Protein AF-A0A093ZDP0-F1 (afdb_monomer)

Mean predicted aligned error: 11.9 Å

pLDDT: mean 80.67, std 17.94, range [35.12, 98.06]

Radius of gyration: 23.0 Å; Cα contacts (8 Å, |Δi|>4): 246; chains: 1; bounding box: 58×53×57 Å

Foldseek 3Di:
DVCCVVVVDDDDPVVVVVVVVCVVVDPDPPDPDDDDDDDPVNLVVVLCCLPPPDPDDDPDCLVSLVVLLLSLCCNQPVADSQLADWDFDPDPDDPDDPDDPPPDDDPPDDDPDDDQRTNHFAPLQKWKKFFADPVDNPATWIKMKGWRQDHPPPPPDGPIDIDMDTADPDLSNGSVNSLLVLCLVVVFFPDPQSNDPCCSGRDDDDDPDRMDITDTDPVRRSPRSND

Nearest PDB structures (foldseek):
  6hiv-assembly1_CQ  TM=1.664E-01  e=1.071E+00  Trypanosoma brucei brucei
  7pua-assembly1_CQ  TM=2.211E-01  e=4.141E+00  Trypanosoma brucei brucei

Structure (mmCIF, N/CA/C/O backbone):
data_AF-A0A093ZDP0-F1
#
_entry.id   AF-A0A093ZDP0-F1
#
loop_
_atom_site.group_PDB
_atom_site.id
_atom_site.type_symbol
_atom_site.label_atom_id
_atom_site.label_alt_id
_atom_site.label_comp_id
_atom_site.label_asym_id
_atom_site.label_entity_id
_atom_site.label_seq_id
_atom_site.pdbx_PDB_ins_code
_atom_site.Cartn_x
_atom_site.Cartn_y
_atom_site.Cartn_z
_atom_site.occupancy
_atom_site.B_iso_or_equiv
_atom_site.auth_seq_id
_atom_site.auth_comp_id
_atom_site.auth_asym_id
_atom_site.auth_atom_id
_atom_site.pdbx_PDB_model_num
ATOM 1 N N . MET A 1 1 ? 18.728 17.689 -23.686 1.00 55.53 1 MET A N 1
ATOM 2 C CA . MET A 1 1 ? 19.976 17.023 -24.135 1.00 55.53 1 MET A CA 1
ATOM 3 C C . MET A 1 1 ? 21.053 17.295 -23.095 1.00 55.53 1 MET A C 1
ATOM 5 O O . MET A 1 1 ? 21.041 18.396 -22.561 1.00 55.53 1 MET A O 1
ATOM 9 N N . LEU A 1 2 ? 21.941 16.335 -22.800 1.00 59.59 2 LEU A N 1
ATOM 10 C CA . LEU A 1 2 ? 23.014 16.490 -21.799 1.00 59.59 2 LEU A CA 1
ATOM 11 C C . LEU A 1 2 ? 23.879 17.736 -22.070 1.00 59.59 2 LEU A C 1
ATOM 13 O O . LEU A 1 2 ? 24.160 18.488 -21.150 1.00 59.59 2 LEU A O 1
ATOM 17 N N . TYR A 1 3 ? 24.162 18.023 -23.344 1.00 69.38 3 TYR A N 1
ATOM 18 C CA . TYR A 1 3 ? 24.894 19.217 -23.778 1.00 69.38 3 TYR A CA 1
ATOM 19 C C . TYR A 1 3 ? 24.325 20.532 -23.223 1.00 69.38 3 TYR A C 1
ATOM 21 O O . TYR A 1 3 ? 25.065 21.324 -22.655 1.00 69.38 3 TYR A O 1
ATOM 29 N N . ASN A 1 4 ? 23.010 20.760 -23.338 1.00 71.44 4 ASN A N 1
ATOM 30 C CA . ASN A 1 4 ? 22.397 22.014 -22.876 1.00 71.44 4 ASN A CA 1
ATOM 31 C C . ASN A 1 4 ? 22.504 22.172 -21.353 1.00 71.44 4 ASN A C 1
ATOM 33 O O . ASN A 1 4 ? 22.535 23.289 -20.855 1.00 71.44 4 ASN A O 1
ATOM 37 N N . LYS A 1 5 ? 22.546 21.047 -20.627 1.00 63.69 5 LYS A N 1
ATOM 38 C CA . LYS A 1 5 ? 22.654 21.022 -19.169 1.00 63.69 5 LYS A CA 1
ATOM 39 C C . LYS A 1 5 ? 24.072 21.352 -18.695 1.00 63.69 5 LYS A C 1
ATOM 41 O O . LYS A 1 5 ? 24.212 22.034 -17.692 1.00 63.69 5 LYS A O 1
ATOM 46 N N . GLU A 1 6 ? 25.091 20.886 -19.412 1.00 74.19 6 GLU A N 1
ATOM 47 C CA . GLU A 1 6 ? 26.497 21.133 -19.062 1.00 74.19 6 GLU A CA 1
ATOM 48 C C . GLU A 1 6 ? 26.994 22.499 -19.563 1.00 74.19 6 GLU A C 1
ATOM 50 O O . GLU A 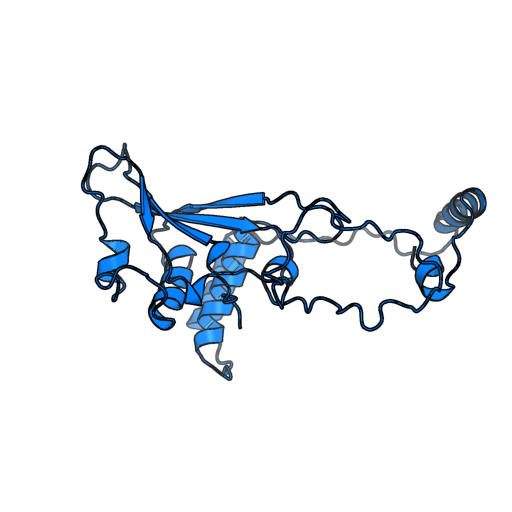1 6 ? 27.784 23.153 -18.893 1.00 74.19 6 GLU A O 1
ATOM 55 N N . ASN A 1 7 ? 26.503 22.963 -20.717 1.00 78.69 7 ASN A N 1
ATOM 56 C CA . ASN A 1 7 ? 27.020 24.171 -21.370 1.00 78.69 7 ASN A CA 1
ATOM 57 C C . ASN A 1 7 ? 26.169 25.431 -21.149 1.00 78.69 7 ASN A C 1
ATOM 59 O O . ASN A 1 7 ? 26.531 26.495 -21.651 1.00 78.69 7 ASN A O 1
ATOM 63 N N . GLY A 1 8 ? 25.024 25.325 -20.464 1.00 76.88 8 GLY A N 1
ATOM 64 C CA . GLY A 1 8 ? 24.148 26.463 -20.143 1.00 76.88 8 GLY A CA 1
ATOM 65 C C . GLY A 1 8 ? 23.580 27.208 -21.359 1.00 76.88 8 GLY A C 1
ATOM 66 O O . GLY A 1 8 ? 23.059 28.309 -21.226 1.00 76.88 8 GLY A O 1
ATOM 67 N N . ARG A 1 9 ? 23.700 26.639 -22.565 1.00 78.06 9 ARG A N 1
ATOM 68 C CA . ARG A 1 9 ? 23.212 27.216 -23.822 1.00 78.06 9 ARG A CA 1
ATOM 69 C C . ARG A 1 9 ? 22.409 26.183 -24.593 1.00 78.06 9 ARG A C 1
ATOM 71 O O . ARG A 1 9 ? 22.779 25.009 -24.668 1.00 78.06 9 ARG A O 1
ATOM 78 N N . LEU A 1 10 ? 21.311 26.632 -25.188 1.00 76.62 10 LEU A N 1
ATOM 79 C CA . LEU A 1 10 ? 20.500 25.815 -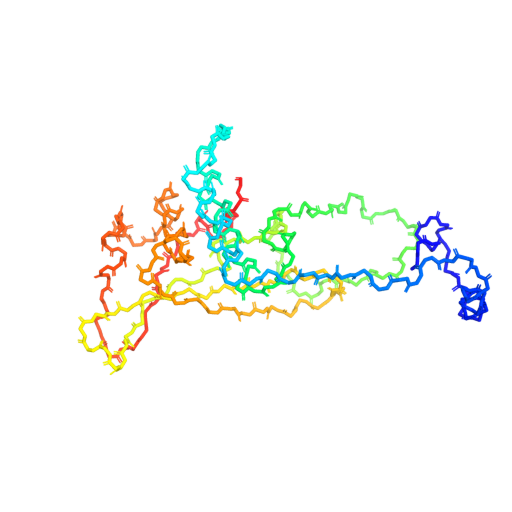26.081 1.00 76.62 10 LEU A CA 1
ATOM 80 C C . LEU A 1 10 ? 21.254 25.572 -27.392 1.00 76.62 10 LEU A C 1
ATOM 82 O O . LEU A 1 10 ? 21.627 26.517 -28.078 1.00 76.62 10 LEU A O 1
ATOM 86 N N . ILE A 1 11 ? 21.444 24.299 -27.750 1.00 80.31 11 ILE A N 1
ATOM 87 C CA . ILE A 1 11 ? 21.818 23.922 -29.118 1.00 80.31 11 ILE A CA 1
ATOM 88 C C . ILE A 1 11 ? 20.727 24.375 -30.088 1.00 80.31 11 ILE A C 1
ATOM 90 O O . ILE A 1 11 ? 19.541 24.057 -29.883 1.00 80.31 11 ILE A O 1
ATOM 94 N N . ASP A 1 12 ? 21.163 25.035 -31.162 1.00 85.88 12 ASP A N 1
ATOM 95 C CA . ASP A 1 12 ? 20.320 25.390 -32.293 1.00 85.88 12 ASP A CA 1
ATOM 96 C C . ASP A 1 12 ? 19.620 24.151 -32.877 1.00 85.88 12 ASP A C 1
ATOM 98 O O . ASP A 1 12 ? 20.116 23.021 -32.846 1.00 85.88 12 ASP A O 1
ATOM 102 N N . THR A 1 13 ? 18.404 24.340 -33.380 1.00 81.38 13 THR A N 1
ATOM 103 C CA . THR A 1 13 ? 17.579 23.215 -33.831 1.00 81.38 13 THR A CA 1
ATOM 104 C C . THR A 1 13 ? 18.129 22.564 -35.104 1.00 81.38 13 THR A C 1
ATOM 106 O O . THR A 1 13 ? 17.965 21.350 -35.269 1.00 81.38 13 THR A O 1
ATOM 109 N N . ASN A 1 14 ? 18.798 23.321 -35.980 1.00 86.06 14 ASN A N 1
ATOM 110 C CA . ASN A 1 14 ? 19.455 22.773 -37.164 1.00 86.06 14 ASN A CA 1
ATOM 111 C C . ASN A 1 14 ? 20.723 22.017 -36.779 1.00 86.06 14 ASN A C 1
ATOM 113 O O . ASN A 1 14 ? 20.853 20.859 -37.177 1.00 86.06 14 ASN A O 1
ATOM 117 N N . ASP A 1 15 ? 21.558 22.593 -35.913 1.00 82.81 15 ASP A N 1
ATOM 118 C CA . ASP A 1 15 ? 22.763 21.928 -35.399 1.00 82.81 15 ASP A CA 1
ATOM 119 C C . ASP A 1 15 ? 22.410 20.602 -34.717 1.00 82.81 15 ASP A C 1
ATOM 121 O O . ASP A 1 15 ? 23.055 19.578 -34.926 1.00 82.81 15 ASP A O 1
ATOM 125 N N . ARG A 1 16 ? 21.309 20.566 -33.956 1.00 78.88 16 ARG A N 1
ATOM 126 C CA . ARG A 1 16 ? 20.804 19.327 -33.344 1.00 78.88 16 ARG A CA 1
ATOM 127 C C . ARG A 1 16 ? 20.487 18.261 -34.379 1.00 78.88 16 ARG A C 1
ATOM 129 O O . ARG A 1 16 ? 20.857 17.105 -34.199 1.00 78.88 16 ARG A O 1
ATOM 136 N N . LYS A 1 17 ? 19.745 18.631 -35.426 1.00 82.00 17 LYS A N 1
ATOM 137 C CA . LYS A 1 17 ? 19.370 17.705 -36.500 1.00 82.00 17 LYS A CA 1
ATOM 138 C C . LYS A 1 17 ? 20.608 17.226 -37.244 1.00 82.00 17 LYS A C 1
ATOM 140 O O . LYS A 1 17 ? 20.656 16.062 -37.620 1.00 82.00 17 LYS A O 1
ATOM 145 N N . GLU A 1 18 ? 21.594 18.094 -37.432 1.00 83.25 18 GLU A N 1
ATOM 146 C CA . GLU A 1 18 ? 22.860 17.754 -38.067 1.00 83.25 18 GLU A CA 1
ATOM 147 C C . GLU A 1 18 ? 23.684 16.785 -37.213 1.00 83.25 18 GLU A C 1
ATOM 149 O O . GLU A 1 18 ? 24.058 15.725 -37.703 1.00 83.25 18 GLU A O 1
ATOM 154 N N . VAL A 1 19 ? 23.848 17.050 -35.915 1.00 81.00 19 VAL A N 1
ATOM 155 C CA . VAL A 1 19 ? 24.516 16.140 -34.968 1.00 81.00 19 VAL A CA 1
ATOM 156 C C . VAL A 1 19 ? 23.826 14.773 -34.914 1.00 81.00 19 VAL A C 1
ATOM 158 O O . VAL A 1 19 ? 24.502 13.745 -34.906 1.00 81.00 19 VAL A O 1
ATOM 161 N N . LEU A 1 20 ? 22.487 14.732 -34.926 1.00 80.12 20 LEU A N 1
ATOM 162 C CA . LEU A 1 20 ? 21.736 13.471 -34.953 1.00 80.12 20 LEU A CA 1
ATOM 163 C C . LEU A 1 20 ? 22.028 12.639 -36.215 1.00 80.12 20 LEU A C 1
ATOM 165 O O . LEU A 1 20 ? 22.047 11.416 -36.111 1.00 80.12 20 LEU A O 1
ATOM 169 N N . LYS A 1 21 ? 22.320 13.257 -37.374 1.00 83.25 21 LYS A N 1
ATOM 170 C CA . LYS A 1 21 ? 22.720 12.518 -38.592 1.00 83.25 21 LYS A CA 1
ATOM 171 C C . LYS A 1 21 ? 24.031 11.756 -38.397 1.00 83.25 21 LYS A C 1
ATOM 173 O O . LYS A 1 21 ? 24.200 10.678 -38.957 1.00 83.25 21 LYS A O 1
ATOM 178 N N . TYR A 1 22 ? 24.945 12.283 -37.582 1.00 81.06 22 TYR A N 1
ATOM 179 C CA . TYR A 1 22 ? 26.233 11.641 -37.317 1.00 81.06 22 TYR A CA 1
ATOM 180 C C . TYR A 1 22 ? 26.150 10.507 -36.287 1.00 81.06 22 TYR A C 1
ATOM 182 O O . TYR A 1 22 ? 27.066 9.690 -36.226 1.00 81.06 22 TYR A O 1
ATOM 190 N N . ILE A 1 23 ? 25.055 10.370 -35.529 1.00 81.38 23 ILE A N 1
ATOM 191 C CA . ILE A 1 23 ? 24.870 9.250 -34.583 1.00 81.38 23 ILE A CA 1
ATOM 192 C C . ILE A 1 23 ? 24.914 7.893 -35.304 1.00 81.38 23 ILE A C 1
ATOM 194 O O . ILE A 1 23 ? 25.404 6.913 -34.741 1.00 81.38 23 ILE A O 1
ATOM 198 N N . ASP A 1 24 ? 24.461 7.843 -36.560 1.00 75.25 24 ASP A N 1
ATOM 199 C CA . ASP A 1 24 ? 24.542 6.661 -37.429 1.00 75.25 24 ASP A CA 1
ATOM 200 C C . ASP A 1 24 ? 25.952 6.341 -37.926 1.00 75.25 24 ASP A C 1
ATOM 202 O O . ASP A 1 24 ? 26.224 5.202 -38.293 1.00 75.25 24 ASP A O 1
ATOM 206 N N . THR A 1 25 ? 26.866 7.308 -37.859 1.00 84.50 25 THR A N 1
ATOM 207 C CA . THR A 1 25 ? 28.271 7.135 -38.258 1.00 84.50 25 THR A CA 1
ATOM 208 C C . THR A 1 25 ? 29.181 6.712 -37.104 1.00 84.50 25 THR A C 1
ATOM 210 O O . THR A 1 25 ? 30.302 6.262 -37.333 1.00 84.50 25 THR A O 1
ATOM 213 N N . LEU A 1 26 ? 28.714 6.844 -35.859 1.00 84.62 26 LEU A N 1
ATOM 214 C CA . LEU A 1 26 ? 29.469 6.450 -34.674 1.00 84.62 26 LEU A CA 1
ATOM 215 C C . LEU A 1 26 ? 29.344 4.934 -34.432 1.00 84.62 26 LEU A C 1
ATOM 217 O O . LEU A 1 26 ? 28.257 4.380 -34.613 1.00 84.62 26 LEU A O 1
ATOM 221 N N . PRO A 1 27 ? 30.404 4.256 -33.947 1.00 85.62 27 PRO A N 1
ATOM 222 C CA . PRO A 1 27 ? 30.378 2.832 -33.608 1.00 85.62 27 PRO A CA 1
ATOM 223 C C . PRO A 1 27 ? 29.650 2.592 -32.272 1.00 85.62 27 PRO A C 1
ATOM 225 O O . PRO A 1 27 ? 30.215 2.076 -31.310 1.00 85.62 27 PRO A O 1
ATOM 228 N N . LEU A 1 28 ? 28.395 3.034 -32.184 1.00 83.94 28 LEU A N 1
ATOM 229 C CA . LEU A 1 28 ? 27.549 2.861 -31.010 1.00 83.94 28 LEU A CA 1
ATOM 230 C C . LEU A 1 28 ? 26.959 1.453 -30.994 1.00 83.94 28 LEU A C 1
ATOM 232 O O . LEU A 1 28 ? 26.481 0.954 -32.013 1.00 83.94 28 LEU A O 1
ATOM 236 N N . ASP A 1 29 ? 26.933 0.842 -29.813 1.00 81.75 29 ASP A N 1
ATOM 237 C CA . ASP A 1 29 ? 26.221 -0.411 -29.591 1.00 81.75 29 ASP A CA 1
ATOM 238 C C . ASP A 1 29 ? 24.707 -0.178 -29.730 1.00 81.75 29 ASP A C 1
ATOM 240 O O . ASP A 1 29 ? 24.070 0.462 -28.890 1.00 81.75 29 ASP A O 1
ATOM 244 N N . ARG A 1 30 ? 24.142 -0.681 -30.830 1.00 78.31 30 ARG A N 1
ATOM 245 C CA . ARG A 1 30 ? 22.702 -0.645 -31.139 1.00 78.31 30 ARG A CA 1
ATOM 246 C C . ARG A 1 30 ? 22.001 -1.944 -30.775 1.00 78.31 30 ARG A C 1
ATOM 248 O O . ARG A 1 30 ? 20.832 -2.114 -31.121 1.00 78.31 30 ARG A O 1
ATOM 255 N N . THR A 1 31 ? 22.702 -2.879 -30.133 1.00 85.75 31 THR A N 1
ATOM 256 C CA . THR A 1 31 ? 22.086 -4.140 -29.741 1.00 85.75 31 THR A CA 1
ATOM 257 C C . THR A 1 31 ? 20.932 -3.848 -28.791 1.00 85.75 31 THR A C 1
ATOM 259 O O . THR A 1 31 ? 21.061 -3.168 -27.768 1.00 85.75 31 THR A O 1
ATOM 262 N N . VAL A 1 32 ? 19.749 -4.335 -29.160 1.00 81.50 32 VAL A N 1
ATOM 263 C CA . VAL A 1 32 ? 18.586 -4.253 -28.285 1.00 81.50 32 VAL A CA 1
ATOM 264 C C . VAL A 1 32 ? 18.824 -5.250 -27.163 1.00 81.50 32 VAL A C 1
ATOM 266 O O . VAL A 1 32 ? 18.638 -6.454 -27.328 1.00 81.50 32 VAL A O 1
ATOM 269 N N . LYS A 1 33 ? 19.281 -4.750 -26.014 1.00 83.94 33 LYS A N 1
ATOM 270 C CA . LYS A 1 33 ? 19.388 -5.570 -24.809 1.00 83.94 33 LYS A CA 1
ATOM 271 C C . LYS A 1 33 ? 17.987 -5.994 -24.386 1.00 83.94 33 LYS A C 1
ATOM 273 O O . LYS A 1 33 ? 17.100 -5.146 -24.260 1.00 83.94 33 LYS A O 1
ATOM 278 N N . SER A 1 34 ? 17.811 -7.294 -24.154 1.00 83.56 34 SER A N 1
ATOM 279 C CA . SER A 1 34 ? 16.588 -7.816 -23.550 1.00 83.56 34 SER A CA 1
ATOM 280 C C . SER A 1 34 ? 16.334 -7.093 -22.228 1.00 83.56 34 SER A C 1
ATOM 282 O O . SER A 1 34 ? 17.237 -6.951 -21.401 1.00 83.56 34 SER A O 1
ATOM 284 N N . LYS A 1 35 ? 15.108 -6.605 -22.057 1.00 81.62 35 LYS A N 1
ATOM 285 C CA . LYS A 1 35 ? 14.608 -6.044 -20.804 1.00 81.62 35 LYS A CA 1
ATOM 286 C C . LYS A 1 35 ? 13.541 -7.009 -20.301 1.00 81.62 35 LYS A C 1
ATOM 288 O O . LYS A 1 35 ? 12.373 -6.799 -20.629 1.00 81.62 35 LYS A O 1
ATOM 293 N N . PRO A 1 36 ? 13.929 -8.101 -19.618 1.00 83.69 36 PRO A N 1
ATOM 294 C CA . PRO A 1 36 ? 12.948 -9.027 -19.075 1.00 83.69 36 PRO A CA 1
ATOM 295 C C . PRO A 1 36 ? 12.015 -8.259 -18.137 1.00 83.69 36 PRO A C 1
ATOM 297 O O . PRO A 1 36 ? 12.460 -7.415 -17.354 1.00 83.69 36 PRO A O 1
ATOM 300 N N . VAL A 1 37 ? 10.719 -8.507 -18.281 1.00 83.88 37 VAL A N 1
ATOM 301 C CA . VAL A 1 37 ? 9.680 -7.922 -17.433 1.00 83.88 37 VAL A CA 1
ATOM 302 C C . VAL A 1 37 ? 9.415 -8.916 -16.312 1.00 83.88 37 VAL A C 1
ATOM 304 O O . VAL A 1 37 ? 9.252 -10.098 -16.598 1.00 83.88 37 VAL A O 1
ATOM 307 N N . LEU A 1 38 ? 9.392 -8.441 -15.065 1.00 86.19 38 LEU A N 1
ATOM 308 C CA . LEU A 1 38 ? 9.024 -9.276 -13.922 1.00 86.19 38 LEU A CA 1
ATOM 309 C C . LEU A 1 38 ? 7.584 -9.772 -14.088 1.00 86.19 38 LEU A C 1
ATOM 311 O O . LEU A 1 38 ? 6.663 -8.963 -14.220 1.00 86.19 38 LEU A O 1
ATOM 315 N N . GLY A 1 39 ? 7.406 -11.089 -14.067 1.00 90.44 39 GLY A N 1
ATOM 316 C CA . GLY A 1 39 ? 6.102 -11.733 -13.989 1.00 90.44 39 GLY A CA 1
ATOM 317 C C . GLY A 1 39 ? 5.615 -11.909 -12.549 1.00 90.44 39 GLY A C 1
ATOM 318 O O . GLY A 1 39 ? 6.263 -11.496 -11.586 1.00 90.44 39 GLY A O 1
ATOM 319 N N . VAL A 1 40 ? 4.464 -12.567 -12.404 1.00 90.38 40 VAL A N 1
ATOM 320 C CA . VAL A 1 40 ? 3.889 -12.909 -11.090 1.00 90.38 40 VAL A CA 1
ATOM 321 C C . VAL A 1 40 ? 4.767 -13.921 -10.346 1.00 90.38 40 VAL A C 1
ATOM 323 O O . VAL A 1 40 ? 4.963 -13.777 -9.144 1.00 90.38 40 VAL A O 1
ATOM 326 N N . ASP A 1 41 ? 5.361 -14.887 -11.052 1.00 93.12 41 ASP A N 1
ATOM 327 C CA . ASP A 1 41 ? 6.274 -15.871 -10.450 1.00 93.12 41 ASP A CA 1
ATOM 328 C C . ASP A 1 41 ? 7.554 -15.212 -9.917 1.00 93.12 41 ASP A C 1
ATOM 330 O O . ASP A 1 41 ? 8.026 -15.540 -8.827 1.00 93.12 41 ASP A O 1
ATOM 334 N N . ASP A 1 42 ? 8.087 -14.232 -10.653 1.00 93.38 42 ASP A N 1
ATOM 335 C CA . ASP A 1 42 ? 9.246 -13.452 -10.214 1.00 93.38 42 ASP A CA 1
ATOM 336 C C . ASP A 1 42 ? 8.904 -12.610 -8.981 1.00 93.38 42 ASP A C 1
ATOM 338 O O . ASP A 1 42 ? 9.718 -12.498 -8.061 1.00 93.38 42 ASP A O 1
ATOM 342 N N . LEU A 1 43 ? 7.692 -12.039 -8.940 1.00 93.50 43 LEU A N 1
ATOM 343 C CA . LEU A 1 43 ? 7.192 -11.345 -7.759 1.00 93.50 43 LEU A CA 1
ATOM 344 C C . LEU A 1 43 ? 7.099 -12.320 -6.584 1.00 93.50 43 LEU A C 1
ATOM 346 O O . LEU A 1 43 ? 7.696 -12.047 -5.551 1.00 93.50 43 LEU A O 1
ATOM 350 N N . LEU A 1 44 ? 6.434 -13.469 -6.734 1.00 94.19 44 LEU A N 1
ATOM 351 C CA . LEU A 1 44 ? 6.331 -14.478 -5.676 1.00 94.19 44 LEU A CA 1
ATOM 352 C C . LEU A 1 44 ? 7.709 -14.856 -5.125 1.00 94.19 44 LEU A C 1
ATOM 354 O O . LEU A 1 44 ? 7.905 -14.877 -3.911 1.00 94.19 44 LEU A O 1
ATOM 358 N N . LEU A 1 45 ? 8.673 -15.117 -6.011 1.00 94.31 45 LEU A N 1
ATOM 359 C CA . LEU A 1 45 ? 10.040 -15.438 -5.624 1.00 94.31 45 LEU A CA 1
ATOM 360 C C . LEU A 1 45 ? 10.689 -14.291 -4.841 1.00 94.31 45 LEU A C 1
ATOM 362 O O . LEU A 1 45 ? 11.311 -14.536 -3.808 1.00 94.31 45 LEU A O 1
ATOM 366 N N . LEU A 1 46 ? 10.536 -13.048 -5.305 1.00 94.06 46 LEU A N 1
ATOM 367 C CA . LEU A 1 46 ? 11.072 -11.863 -4.636 1.00 94.06 46 LEU A CA 1
ATOM 368 C C . LEU A 1 46 ? 10.470 -11.689 -3.236 1.00 94.06 46 LEU A C 1
ATOM 370 O O . LEU A 1 46 ? 11.205 -11.480 -2.271 1.00 94.06 46 LEU A O 1
ATOM 374 N N . LEU A 1 47 ? 9.149 -11.816 -3.120 1.00 94.38 47 LEU A N 1
ATOM 375 C CA . LEU A 1 47 ? 8.423 -11.672 -1.862 1.00 94.38 47 LEU A CA 1
ATOM 376 C C . LEU A 1 47 ? 8.752 -12.808 -0.884 1.00 94.38 47 LEU A C 1
ATOM 378 O O . LEU A 1 47 ? 8.982 -12.558 0.299 1.00 94.38 47 LEU A O 1
ATOM 382 N N . ASN A 1 48 ? 8.830 -14.048 -1.369 1.00 94.62 48 ASN A N 1
ATOM 383 C CA . ASN A 1 48 ? 9.215 -15.197 -0.555 1.00 94.62 48 ASN A CA 1
ATOM 384 C C . ASN A 1 48 ? 10.658 -15.061 -0.058 1.00 94.62 48 ASN A C 1
ATOM 386 O O . ASN A 1 48 ? 10.926 -15.258 1.124 1.00 94.62 48 ASN A O 1
ATOM 390 N N . CYS A 1 49 ? 11.587 -14.649 -0.924 1.00 93.62 49 CYS A N 1
ATOM 391 C CA . CYS A 1 49 ? 12.955 -14.356 -0.509 1.00 93.62 49 CYS A CA 1
ATOM 392 C C . CYS A 1 49 ? 12.997 -13.247 0.553 1.00 93.62 49 CYS A C 1
ATOM 394 O O . CYS A 1 49 ? 13.697 -13.404 1.550 1.00 93.62 49 CYS A O 1
ATOM 396 N N . HIS A 1 50 ? 12.228 -12.166 0.379 1.00 93.88 50 HIS A N 1
ATOM 397 C CA . HIS A 1 50 ? 12.159 -11.042 1.322 1.00 93.88 50 HIS A CA 1
ATOM 398 C C . HIS A 1 50 ? 11.667 -11.446 2.721 1.00 93.88 50 HIS A C 1
ATOM 400 O O . HIS A 1 50 ? 12.192 -10.965 3.725 1.00 93.88 50 HIS A O 1
ATOM 406 N N . TRP A 1 51 ? 10.679 -12.340 2.804 1.00 92.31 51 TRP A N 1
ATOM 407 C CA . TRP A 1 51 ? 10.101 -12.758 4.086 1.00 92.31 51 TRP A CA 1
ATOM 408 C C . TRP A 1 51 ? 10.774 -13.976 4.717 1.00 92.31 51 TRP A C 1
ATOM 410 O O . TRP A 1 51 ? 10.959 -14.005 5.932 1.00 92.31 51 TRP A O 1
ATOM 420 N N . ALA A 1 52 ? 11.119 -14.987 3.921 1.00 92.50 52 ALA A N 1
ATOM 421 C CA . ALA A 1 52 ? 11.589 -16.276 4.423 1.00 92.50 52 ALA A CA 1
ATOM 422 C C . ALA A 1 52 ? 13.115 -16.436 4.373 1.00 92.50 52 ALA A C 1
ATOM 424 O O . ALA A 1 52 ? 13.677 -17.201 5.159 1.00 92.50 52 ALA A O 1
ATOM 425 N N . CYS A 1 53 ? 13.801 -15.760 3.444 1.00 91.00 53 CYS A N 1
ATOM 426 C CA . CYS A 1 53 ? 15.233 -15.973 3.205 1.00 91.00 53 CYS A CA 1
ATOM 427 C C . CYS A 1 53 ? 16.117 -14.794 3.616 1.00 91.00 53 CYS A C 1
ATOM 429 O O . CYS A 1 53 ? 17.293 -15.010 3.920 1.00 91.00 53 CYS A O 1
ATOM 431 N N . ASP A 1 54 ? 15.590 -13.571 3.616 1.00 90.56 54 ASP A N 1
ATOM 432 C CA . ASP A 1 54 ? 16.363 -12.386 3.949 1.00 90.56 54 ASP A CA 1
ATOM 433 C C . ASP A 1 54 ? 16.746 -12.367 5.436 1.00 90.56 54 ASP A C 1
ATOM 435 O O . ASP A 1 54 ? 15.903 -12.359 6.331 1.00 90.56 54 ASP A O 1
ATOM 439 N N . LYS A 1 55 ? 18.057 -12.340 5.687 1.00 89.81 55 LYS A N 1
ATOM 440 C CA . LYS A 1 55 ? 18.662 -12.256 7.026 1.00 89.81 55 LYS A CA 1
ATOM 441 C C . LYS A 1 55 ? 19.280 -10.887 7.294 1.00 89.81 55 LYS A C 1
ATOM 443 O O . LYS A 1 55 ? 19.989 -10.719 8.287 1.00 89.81 55 LYS A O 1
ATOM 448 N N . SER A 1 56 ? 19.060 -9.928 6.396 1.00 88.44 56 SER A N 1
ATOM 449 C CA . SER A 1 56 ? 19.503 -8.551 6.567 1.00 88.44 56 SER A CA 1
ATOM 450 C C . SER A 1 56 ? 18.890 -7.972 7.837 1.00 88.44 56 SER A C 1
ATOM 452 O O . SER A 1 56 ? 17.690 -8.111 8.089 1.00 88.44 56 SER A O 1
ATOM 454 N N . VAL A 1 57 ? 19.729 -7.321 8.640 1.00 86.94 57 VAL A N 1
ATOM 455 C CA . VAL A 1 57 ? 19.292 -6.595 9.832 1.00 86.94 57 VAL A CA 1
ATOM 456 C C . VAL A 1 57 ? 18.934 -5.183 9.396 1.00 86.94 57 VAL A C 1
ATOM 458 O O . VAL A 1 57 ? 19.807 -4.429 8.959 1.00 86.94 57 VAL A O 1
ATOM 461 N N . TYR A 1 58 ? 17.659 -4.820 9.500 1.00 85.94 58 TYR A N 1
ATOM 462 C CA . TYR A 1 58 ? 17.234 -3.447 9.252 1.00 85.94 58 TYR A CA 1
ATOM 463 C C . TYR A 1 58 ? 17.524 -2.595 10.487 1.00 85.94 58 TYR A C 1
ATOM 465 O O . TYR A 1 58 ? 17.420 -3.062 11.620 1.00 85.94 58 TYR A O 1
ATOM 473 N N . HIS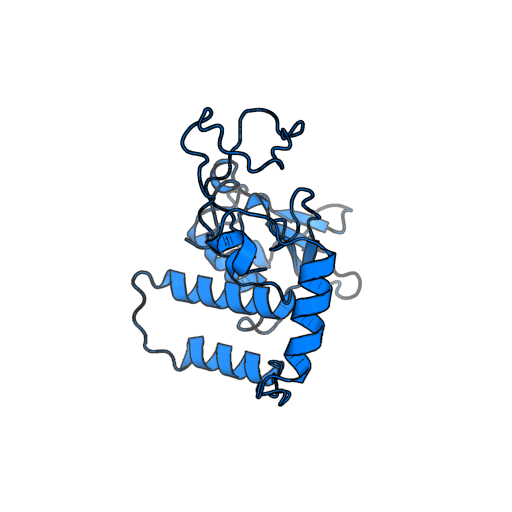 A 1 59 ? 17.837 -1.313 10.288 1.00 85.38 59 HIS A N 1
ATOM 474 C CA . HIS A 1 59 ? 17.965 -0.383 11.416 1.00 85.38 59 HIS A CA 1
ATOM 475 C C . HIS A 1 59 ? 16.664 -0.291 12.221 1.00 85.38 59 HIS A C 1
ATOM 477 O O . HIS A 1 59 ? 16.692 -0.095 13.433 1.00 85.38 59 HIS A O 1
ATOM 483 N N . ILE A 1 60 ? 15.526 -0.437 11.536 1.00 88.81 60 ILE A N 1
ATOM 484 C CA . ILE A 1 60 ? 14.196 -0.536 12.128 1.00 88.81 60 ILE A CA 1
ATOM 485 C C . ILE A 1 60 ? 13.461 -1.643 11.373 1.00 88.81 60 ILE A C 1
ATOM 487 O O . ILE A 1 60 ? 13.235 -1.498 10.174 1.00 88.81 60 ILE A O 1
ATOM 491 N N . GLU A 1 61 ? 13.022 -2.709 12.048 1.00 89.25 61 GLU A N 1
ATOM 492 C CA . GLU A 1 61 ? 12.331 -3.843 11.393 1.00 89.25 61 GLU A CA 1
ATOM 493 C C . GLU A 1 61 ? 11.066 -3.430 10.624 1.00 89.25 61 GLU A C 1
ATOM 495 O O . GLU A 1 61 ? 10.672 -4.065 9.650 1.00 89.25 61 GLU A O 1
ATOM 500 N N . ARG A 1 62 ? 10.475 -2.282 10.965 1.00 91.94 62 ARG A N 1
ATOM 501 C CA . ARG A 1 62 ? 9.400 -1.655 10.187 1.00 91.94 62 ARG A CA 1
ATOM 502 C C . ARG A 1 62 ? 9.753 -1.433 8.709 1.00 91.94 62 ARG A C 1
ATOM 504 O O . ARG A 1 62 ? 8.863 -1.446 7.859 1.00 91.94 62 ARG A O 1
ATOM 511 N N . GLN A 1 63 ? 11.029 -1.230 8.387 1.00 91.62 63 GLN A N 1
ATOM 512 C CA . GLN A 1 63 ? 11.500 -1.077 7.010 1.00 91.62 63 GLN A CA 1
ATOM 513 C C . GLN A 1 63 ? 11.236 -2.330 6.168 1.00 91.62 63 GLN A C 1
ATOM 515 O O . GLN A 1 63 ? 10.959 -2.192 4.979 1.00 91.62 63 GLN A O 1
ATOM 520 N N . ARG A 1 64 ? 11.213 -3.523 6.778 1.00 93.00 64 ARG A N 1
ATOM 521 C CA . ARG A 1 64 ? 10.866 -4.781 6.104 1.00 93.00 64 ARG A CA 1
ATOM 522 C C . ARG A 1 64 ? 9.437 -4.744 5.553 1.00 93.00 64 ARG A C 1
ATOM 524 O O . ARG A 1 64 ? 9.220 -5.063 4.388 1.00 93.00 64 ARG A O 1
ATOM 531 N N . VAL A 1 65 ? 8.479 -4.266 6.351 1.00 94.31 65 VAL A N 1
ATOM 532 C CA . VAL A 1 65 ? 7.069 -4.103 5.938 1.00 94.31 65 VAL A CA 1
ATOM 533 C C . VAL A 1 65 ? 6.921 -2.982 4.903 1.00 94.31 65 VAL A C 1
ATOM 535 O O . VAL A 1 65 ? 6.213 -3.139 3.911 1.00 94.31 65 VAL A O 1
ATOM 538 N N . ARG A 1 66 ? 7.618 -1.853 5.097 1.00 94.50 66 ARG A N 1
ATOM 539 C CA . ARG A 1 66 ? 7.608 -0.725 4.146 1.00 94.50 66 ARG A CA 1
ATOM 540 C C . ARG A 1 66 ? 8.124 -1.138 2.771 1.00 94.50 66 ARG A C 1
ATOM 542 O O . ARG A 1 66 ? 7.489 -0.823 1.771 1.00 94.50 66 ARG A O 1
ATOM 549 N N . TYR A 1 67 ? 9.253 -1.843 2.726 1.00 92.94 67 TYR A N 1
ATOM 550 C CA . TYR A 1 67 ? 9.854 -2.325 1.485 1.00 92.94 67 TYR A CA 1
ATOM 551 C C . TYR A 1 67 ? 8.901 -3.249 0.728 1.00 92.94 67 TYR A C 1
ATOM 553 O O . TYR A 1 67 ? 8.708 -3.095 -0.474 1.00 92.94 67 TYR A O 1
ATOM 561 N N . MET A 1 68 ? 8.236 -4.139 1.460 1.00 94.00 68 MET A N 1
ATOM 562 C CA . MET A 1 68 ? 7.242 -5.044 0.907 1.00 94.00 68 MET A CA 1
ATOM 563 C C . MET A 1 68 ? 6.061 -4.302 0.264 1.00 94.00 68 MET A C 1
ATOM 565 O O . MET A 1 68 ? 5.710 -4.564 -0.885 1.00 94.00 68 MET A O 1
ATOM 569 N N . LEU A 1 69 ? 5.496 -3.314 0.964 1.00 96.00 69 LEU A N 1
ATOM 570 C CA . LEU A 1 69 ? 4.429 -2.479 0.411 1.00 96.00 69 LEU A CA 1
ATOM 571 C C . LEU A 1 69 ? 4.898 -1.706 -0.832 1.00 96.00 69 LEU A C 1
ATOM 573 O O . LEU A 1 69 ? 4.161 -1.622 -1.810 1.00 96.00 69 LEU A O 1
ATOM 577 N N . ILE A 1 70 ? 6.131 -1.185 -0.829 1.00 94.75 70 ILE A N 1
ATOM 578 C CA . ILE A 1 70 ? 6.718 -0.520 -2.002 1.00 94.75 70 ILE A CA 1
ATOM 579 C C . ILE A 1 70 ? 6.763 -1.479 -3.194 1.00 94.75 70 ILE A C 1
ATOM 581 O O . ILE A 1 70 ? 6.346 -1.091 -4.281 1.00 94.75 70 ILE A O 1
ATOM 585 N N . LEU A 1 71 ? 7.229 -2.719 -3.014 1.00 94.44 71 LEU A N 1
ATOM 586 C CA . LEU A 1 71 ? 7.285 -3.703 -4.100 1.00 94.44 71 LEU A CA 1
ATOM 587 C C . LEU A 1 71 ? 5.899 -3.995 -4.687 1.00 94.44 71 LEU A C 1
ATOM 589 O O . LEU A 1 71 ? 5.751 -3.974 -5.907 1.00 94.44 71 LEU A O 1
ATOM 593 N N . LEU A 1 72 ? 4.888 -4.201 -3.838 1.00 95.75 72 LEU A N 1
ATOM 594 C CA . LEU A 1 72 ? 3.515 -4.467 -4.278 1.00 95.75 72 LEU A CA 1
ATOM 595 C C . LEU A 1 72 ? 2.915 -3.276 -5.039 1.00 95.75 72 LEU A C 1
ATOM 597 O O . LEU A 1 72 ? 2.335 -3.455 -6.110 1.00 95.75 72 LEU A O 1
ATOM 601 N N . LEU A 1 73 ? 3.111 -2.049 -4.542 1.00 94.81 73 LEU A N 1
ATOM 602 C CA . LEU A 1 73 ? 2.657 -0.842 -5.236 1.00 94.81 73 LEU A CA 1
ATOM 603 C C . LEU A 1 73 ? 3.392 -0.643 -6.567 1.00 94.81 73 LEU A C 1
ATOM 605 O O . LEU A 1 73 ? 2.765 -0.298 -7.563 1.00 94.81 73 LEU A O 1
ATOM 609 N N . LEU A 1 74 ? 4.706 -0.876 -6.628 1.00 93.00 74 LEU A N 1
ATOM 610 C CA . LEU A 1 74 ? 5.469 -0.758 -7.875 1.00 93.00 74 LEU A CA 1
ATOM 611 C C . LEU A 1 74 ? 5.050 -1.804 -8.904 1.00 93.00 74 LEU A C 1
ATOM 613 O O . LEU A 1 74 ? 4.919 -1.469 -10.080 1.00 93.00 74 LEU A O 1
ATOM 617 N N . PHE A 1 75 ? 4.810 -3.042 -8.470 1.00 92.88 75 PHE A N 1
ATOM 618 C CA . PHE A 1 75 ? 4.342 -4.107 -9.348 1.00 92.88 75 PHE A CA 1
ATOM 619 C C . PHE A 1 75 ? 2.940 -3.806 -9.892 1.00 92.88 75 PHE A C 1
ATOM 621 O O . PHE A 1 75 ? 2.719 -3.906 -11.095 1.00 92.88 75 PHE A O 1
ATOM 628 N N . GLY A 1 76 ? 2.016 -3.361 -9.032 1.00 91.19 76 GLY A N 1
ATOM 629 C CA . GLY A 1 76 ? 0.641 -3.047 -9.433 1.00 91.19 76 GLY A CA 1
ATOM 630 C C . GLY A 1 76 ? 0.499 -1.773 -10.274 1.00 91.19 76 GLY A C 1
ATOM 631 O O . GLY A 1 76 ? -0.374 -1.700 -11.133 1.00 91.19 76 GLY A O 1
ATOM 632 N N . THR A 1 77 ? 1.354 -0.766 -10.061 1.00 89.94 77 THR A N 1
ATOM 633 C CA . THR A 1 77 ? 1.238 0.536 -10.751 1.00 89.94 77 THR A CA 1
ATOM 634 C C . THR A 1 77 ? 2.212 0.722 -11.914 1.00 89.94 77 THR A C 1
ATOM 636 O O . THR A 1 77 ? 2.025 1.628 -12.728 1.00 89.94 77 THR A O 1
ATOM 639 N N . GLY A 1 78 ? 3.299 -0.055 -11.983 1.00 87.25 78 GLY A N 1
ATOM 640 C CA . GLY A 1 78 ? 4.386 0.142 -12.950 1.00 87.25 78 GLY A CA 1
ATOM 641 C C . GLY A 1 78 ? 5.128 1.481 -12.810 1.00 87.25 78 GLY A C 1
ATOM 642 O O . GLY A 1 78 ? 5.852 1.889 -13.723 1.00 87.25 78 GLY A O 1
ATOM 643 N N . HIS A 1 79 ? 4.932 2.202 -11.700 1.00 84.25 79 HIS A N 1
ATOM 644 C CA . HIS A 1 79 ? 5.536 3.513 -11.469 1.00 84.25 79 HIS A CA 1
ATOM 645 C C . HIS A 1 79 ? 7.002 3.407 -11.035 1.00 84.25 79 HIS A C 1
ATOM 647 O O . HIS A 1 79 ? 7.531 2.336 -10.746 1.00 84.25 79 HIS A O 1
ATOM 653 N N . ARG A 1 80 ? 7.708 4.543 -11.021 1.00 82.88 80 ARG A N 1
ATOM 654 C CA . ARG A 1 80 ? 9.102 4.586 -10.559 1.00 82.88 80 ARG A CA 1
ATOM 655 C C . ARG A 1 80 ? 9.141 4.649 -9.029 1.00 82.88 80 ARG A C 1
ATOM 657 O O . ARG A 1 80 ? 8.351 5.392 -8.453 1.00 82.88 80 ARG A O 1
ATOM 664 N N . PRO A 1 81 ? 10.143 4.031 -8.374 1.00 83.94 81 PRO A N 1
ATOM 665 C CA . PRO A 1 81 ? 10.311 4.123 -6.921 1.00 83.94 81 PRO A CA 1
ATOM 666 C C . PRO A 1 81 ? 10.300 5.560 -6.388 1.00 83.94 81 PRO A C 1
ATOM 668 O O . PRO A 1 81 ? 9.663 5.830 -5.381 1.00 83.94 81 PRO A O 1
ATOM 671 N N . ILE A 1 82 ? 10.927 6.494 -7.114 1.00 78.88 82 ILE A N 1
ATOM 672 C CA . ILE A 1 82 ? 11.024 7.920 -6.750 1.00 78.88 82 ILE A CA 1
ATOM 673 C C . ILE A 1 82 ? 9.669 8.643 -6.630 1.00 78.88 82 ILE A C 1
ATOM 675 O O . ILE A 1 82 ? 9.617 9.759 -6.133 1.00 78.88 82 ILE A O 1
ATOM 679 N N . GLU A 1 83 ? 8.587 8.051 -7.137 1.00 78.81 8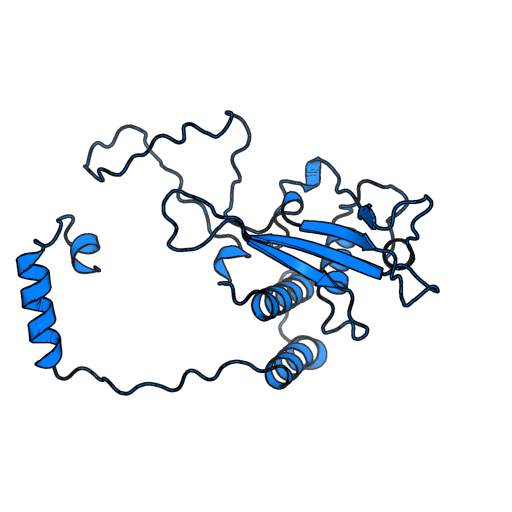3 GLU A N 1
ATOM 680 C CA . GLU A 1 83 ? 7.237 8.623 -7.046 1.00 78.81 83 GLU A CA 1
ATOM 681 C C . GLU A 1 83 ? 6.525 8.177 -5.758 1.00 78.81 83 GLU A C 1
ATOM 683 O O . GLU A 1 83 ? 5.587 8.836 -5.318 1.00 78.81 83 GLU A O 1
ATOM 688 N N . LEU A 1 84 ? 7.000 7.092 -5.132 1.00 85.19 84 LEU A N 1
ATOM 689 C CA . LEU A 1 84 ? 6.507 6.573 -3.855 1.00 85.19 84 LEU A CA 1
ATOM 690 C C . LEU A 1 84 ? 7.385 7.026 -2.685 1.00 85.19 84 LEU A C 1
ATOM 692 O O . LEU A 1 84 ? 6.872 7.462 -1.654 1.00 85.19 84 LEU A O 1
ATOM 696 N N . VAL A 1 85 ? 8.707 6.895 -2.838 1.00 82.75 85 VAL A N 1
ATOM 697 C CA . VAL A 1 85 ? 9.685 7.159 -1.778 1.00 82.75 85 VAL A CA 1
ATOM 698 C C . VAL A 1 85 ? 10.336 8.526 -1.936 1.00 82.75 85 VAL A C 1
ATOM 700 O O . VAL A 1 85 ? 10.580 8.981 -3.051 1.00 82.75 85 VAL A O 1
ATOM 703 N N . ASP A 1 86 ? 10.628 9.139 -0.789 1.00 69.81 86 ASP A N 1
ATOM 704 C CA . ASP A 1 86 ? 11.131 10.501 -0.618 1.00 69.81 86 ASP A CA 1
ATOM 705 C C . ASP A 1 86 ? 12.125 10.962 -1.699 1.00 69.81 86 ASP A C 1
ATOM 707 O O . ASP A 1 86 ? 13.324 10.665 -1.672 1.00 69.81 86 ASP A O 1
ATOM 711 N N . ALA A 1 87 ? 11.618 11.769 -2.631 1.00 62.53 87 ALA A N 1
ATOM 712 C CA . ALA A 1 87 ? 12.444 12.641 -3.439 1.00 62.53 87 ALA A CA 1
ATOM 713 C C . ALA A 1 87 ? 12.443 14.038 -2.815 1.00 62.53 87 ALA A C 1
ATOM 715 O O . ALA A 1 87 ? 11.482 14.803 -2.965 1.00 62.53 87 ALA A O 1
ATOM 716 N N . LYS A 1 88 ? 13.551 14.391 -2.147 1.00 59.69 88 LYS A N 1
ATOM 717 C CA . LYS A 1 88 ? 13.768 15.734 -1.597 1.00 59.69 88 LYS A CA 1
ATOM 718 C C . LYS A 1 88 ? 13.435 16.782 -2.657 1.00 59.69 88 LYS A C 1
ATOM 720 O O . LYS A 1 88 ? 14.095 16.872 -3.698 1.00 59.69 88 LYS A O 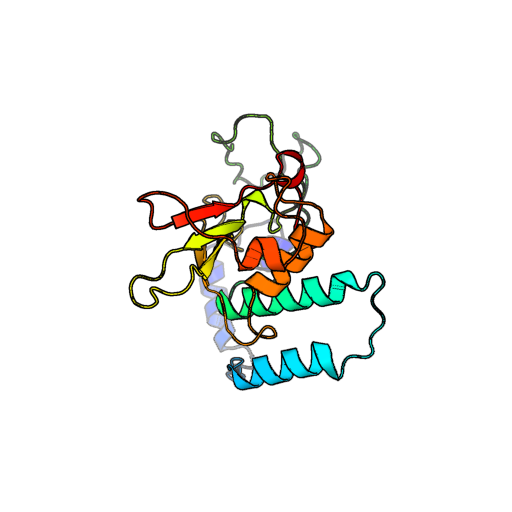1
ATOM 725 N N . ARG A 1 89 ? 12.430 17.614 -2.377 1.00 57.59 89 ARG A N 1
ATOM 726 C CA . ARG A 1 89 ? 12.112 18.758 -3.229 1.00 57.59 89 ARG A CA 1
ATOM 727 C C . ARG A 1 89 ? 13.299 19.722 -3.163 1.00 57.59 89 ARG A C 1
ATOM 729 O O . ARG A 1 89 ? 13.703 20.140 -2.077 1.00 57.59 89 ARG A O 1
ATOM 736 N N . LYS A 1 90 ? 13.898 20.058 -4.311 1.00 51.78 90 LYS A N 1
ATOM 737 C CA . LYS A 1 90 ? 14.950 21.083 -4.370 1.00 51.78 90 LYS A CA 1
ATOM 738 C C . LYS A 1 90 ? 14.310 22.401 -3.921 1.00 51.78 90 LYS A C 1
ATOM 740 O O . LYS A 1 90 ? 13.466 22.937 -4.639 1.00 51.78 90 LYS A O 1
ATOM 745 N N . ARG A 1 91 ? 14.648 22.883 -2.718 1.00 48.53 91 ARG A N 1
ATOM 746 C CA . ARG A 1 91 ? 14.265 24.232 -2.293 1.00 48.53 91 ARG A CA 1
ATOM 747 C C . ARG A 1 91 ? 14.865 25.213 -3.297 1.00 48.53 91 ARG A C 1
ATOM 749 O O . ARG A 1 91 ? 16.022 25.070 -3.693 1.00 48.53 91 ARG A O 1
ATOM 756 N N . ARG A 1 92 ? 14.057 26.169 -3.755 1.00 48.03 92 ARG A N 1
ATOM 757 C CA . ARG A 1 92 ? 14.582 27.361 -4.420 1.00 48.03 92 ARG A CA 1
ATOM 758 C C . ARG A 1 92 ? 15.179 28.223 -3.314 1.00 48.03 92 ARG A C 1
ATOM 760 O O . ARG A 1 92 ? 14.470 29.012 -2.703 1.00 48.03 92 ARG A O 1
ATOM 767 N N . ASP A 1 93 ? 16.443 27.993 -2.997 1.00 40.88 93 ASP A N 1
ATOM 768 C CA . ASP A 1 93 ? 17.185 28.893 -2.127 1.00 40.88 93 ASP A CA 1
ATOM 769 C C . ASP A 1 93 ? 17.588 30.106 -2.989 1.00 40.88 93 ASP A C 1
ATOM 771 O O . ASP A 1 93 ? 18.298 29.945 -3.979 1.00 40.88 93 ASP A O 1
ATOM 775 N N . ASN A 1 94 ? 17.085 31.289 -2.617 1.00 39.34 94 ASN A N 1
ATOM 776 C CA . ASN A 1 94 ? 17.195 32.619 -3.248 1.00 39.34 94 ASN A CA 1
ATOM 777 C C . ASN A 1 94 ? 16.143 32.998 -4.320 1.00 39.34 94 ASN A C 1
ATOM 779 O O . ASN A 1 94 ? 16.190 32.498 -5.442 1.00 39.34 94 ASN A O 1
ATOM 783 N N . PRO A 1 95 ? 15.267 33.988 -4.033 1.00 42.00 95 PRO A N 1
ATOM 784 C CA . PRO A 1 95 ? 14.330 34.570 -5.001 1.00 42.00 95 PRO A CA 1
ATOM 785 C C . PRO A 1 95 ? 14.951 35.544 -6.025 1.00 42.00 95 PRO A C 1
ATOM 787 O O . PRO A 1 95 ? 14.197 36.217 -6.715 1.00 42.00 95 PRO A O 1
ATOM 790 N N . GLY A 1 96 ? 16.281 35.684 -6.102 1.00 39.78 96 GLY A N 1
ATOM 791 C CA . GLY A 1 96 ? 16.908 36.824 -6.797 1.00 39.78 96 GLY A CA 1
ATOM 792 C C . GLY A 1 96 ? 18.229 36.551 -7.518 1.00 39.78 96 GLY A C 1
ATOM 793 O O . GLY A 1 96 ? 19.032 37.465 -7.657 1.00 39.78 96 GLY A O 1
ATOM 794 N N . SER A 1 97 ? 18.501 35.316 -7.944 1.00 36.81 97 SER A N 1
ATOM 795 C CA . SER A 1 97 ? 19.601 35.063 -8.885 1.00 36.81 97 SER A CA 1
ATOM 796 C C . SER A 1 97 ? 19.032 34.994 -10.297 1.00 36.81 97 SER A C 1
ATOM 798 O O . SER A 1 97 ? 18.735 33.903 -10.784 1.00 36.81 97 SER A O 1
ATOM 800 N N . ASP A 1 98 ? 18.906 36.156 -10.933 1.00 42.03 98 ASP A N 1
ATOM 801 C CA . ASP A 1 98 ? 18.616 36.309 -12.360 1.00 42.03 98 ASP A CA 1
ATOM 802 C C . ASP A 1 98 ? 19.790 35.770 -13.191 1.00 42.03 98 ASP A C 1
ATOM 804 O O . ASP A 1 98 ? 20.674 36.500 -13.629 1.00 42.03 98 ASP A O 1
ATOM 808 N N . ASN A 1 99 ? 19.823 34.452 -13.370 1.00 38.41 99 ASN A N 1
ATOM 809 C CA . ASN A 1 99 ? 20.486 33.818 -14.497 1.00 38.41 99 ASN A CA 1
ATOM 810 C C . ASN A 1 99 ? 19.414 32.982 -15.192 1.00 38.41 99 ASN A C 1
ATOM 812 O O . ASN A 1 99 ? 18.896 32.028 -14.613 1.00 38.41 99 ASN A O 1
ATOM 816 N N . ASP A 1 100 ? 19.049 33.423 -16.392 1.00 41.81 100 ASP A N 1
ATOM 817 C CA . ASP A 1 100 ? 17.923 32.964 -17.199 1.00 41.81 100 ASP A CA 1
ATOM 818 C C . ASP A 1 100 ? 17.876 31.439 -17.406 1.00 41.81 100 ASP A C 1
ATOM 820 O O . ASP A 1 100 ? 18.389 30.904 -18.386 1.00 41.81 100 ASP A O 1
ATOM 824 N N . ASP A 1 101 ? 17.140 30.756 -16.530 1.00 38.47 101 ASP A N 1
ATOM 825 C CA . ASP A 1 101 ? 16.264 29.652 -16.914 1.00 38.47 101 ASP A CA 1
ATOM 826 C C . ASP A 1 101 ? 14.849 30.238 -17.051 1.00 38.47 101 ASP A C 1
ATOM 828 O O . ASP A 1 101 ? 14.024 30.169 -16.134 1.00 38.47 101 ASP A O 1
ATOM 832 N N . LEU A 1 102 ? 14.561 30.857 -18.200 1.00 41.12 102 LEU A N 1
ATOM 833 C CA . LEU A 1 102 ? 13.203 31.246 -18.582 1.00 41.12 102 LEU A CA 1
ATOM 834 C C . LEU A 1 102 ? 12.339 29.993 -18.777 1.00 41.12 102 LEU A C 1
ATOM 836 O O . LEU A 1 102 ? 12.143 29.517 -19.887 1.00 41.12 102 LEU A O 1
ATOM 840 N N . GLU A 1 103 ? 11.831 29.462 -17.669 1.00 38.69 103 GLU A N 1
ATOM 841 C CA . GLU A 1 103 ? 10.562 28.738 -17.549 1.00 38.69 103 GLU A CA 1
ATOM 842 C C . GLU A 1 103 ? 10.044 28.858 -16.101 1.00 38.69 103 GLU A C 1
ATOM 844 O O . GLU A 1 103 ? 9.554 27.905 -15.487 1.00 38.69 103 GLU A O 1
ATOM 849 N N . GLY A 1 104 ? 10.145 30.062 -15.536 1.00 36.69 104 GLY A N 1
ATOM 850 C CA . GLY A 1 104 ? 9.434 30.438 -14.324 1.00 36.69 104 GLY A CA 1
ATOM 851 C C . GLY A 1 104 ? 7.952 30.626 -14.623 1.00 36.69 104 GLY A C 1
ATOM 852 O O . GLY A 1 104 ? 7.548 31.718 -14.993 1.00 36.69 104 GLY A O 1
ATOM 853 N N . ASP A 1 105 ? 7.147 29.582 -14.427 1.00 39.78 105 ASP A N 1
ATOM 854 C CA . ASP A 1 105 ? 5.703 29.771 -14.298 1.00 39.78 105 ASP A CA 1
ATOM 855 C C . ASP A 1 105 ? 5.354 29.853 -12.817 1.00 39.78 105 ASP A C 1
ATOM 857 O O . ASP A 1 105 ? 5.655 28.962 -12.017 1.00 39.78 105 ASP A O 1
ATOM 861 N N . ILE A 1 106 ? 4.770 30.996 -12.484 1.00 36.06 106 ILE A N 1
ATOM 862 C CA .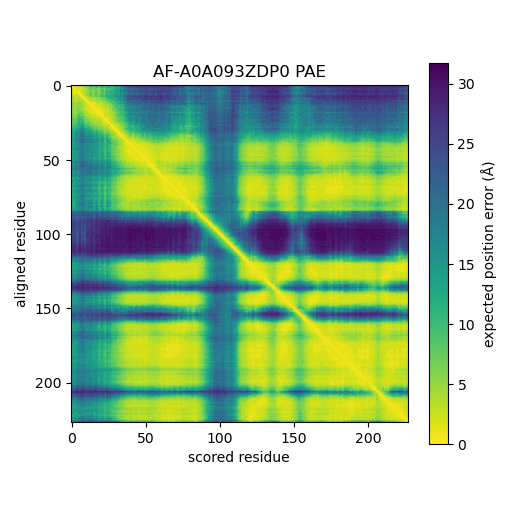 ILE A 1 106 ? 4.120 31.317 -11.225 1.00 36.06 106 ILE A CA 1
ATOM 863 C C . ILE A 1 106 ? 3.014 30.279 -11.015 1.00 36.06 106 ILE A C 1
ATOM 865 O O . ILE A 1 106 ? 2.128 30.129 -11.857 1.00 36.06 106 ILE A O 1
ATOM 869 N N . ASP A 1 107 ? 3.074 29.557 -9.899 1.00 39.25 107 ASP A N 1
ATOM 870 C CA . ASP A 1 107 ? 2.000 28.675 -9.446 1.00 39.25 107 ASP A CA 1
ATOM 871 C C . ASP A 1 107 ? 0.834 29.540 -8.948 1.00 39.25 107 ASP A C 1
ATOM 873 O O . ASP A 1 107 ? 0.684 29.801 -7.756 1.00 39.25 107 ASP A O 1
ATOM 877 N N . ILE A 1 108 ? 0.039 30.067 -9.881 1.00 39.34 108 ILE A N 1
ATOM 878 C CA . ILE A 1 108 ? -1.265 30.656 -9.567 1.00 39.34 108 ILE A CA 1
ATOM 879 C C . ILE A 1 108 ? -2.230 29.480 -9.384 1.00 39.34 108 ILE A C 1
ATOM 881 O O . ILE A 1 108 ? -2.950 29.104 -10.307 1.00 39.34 108 ILE A O 1
ATOM 885 N N . GLY A 1 109 ? -2.193 28.844 -8.213 1.00 36.75 109 GLY A N 1
ATOM 886 C CA . GLY A 1 109 ? -3.069 27.703 -7.935 1.00 36.75 109 GLY A CA 1
ATOM 887 C C . GLY A 1 109 ? -2.985 27.069 -6.547 1.00 36.75 109 GLY A C 1
ATOM 888 O O . GLY A 1 109 ? -3.904 26.340 -6.182 1.00 36.75 109 GLY A O 1
ATOM 889 N N . GLY A 1 110 ? -1.949 27.338 -5.753 1.00 35.12 110 GLY A N 1
ATOM 890 C CA . GLY A 1 110 ? -1.846 26.833 -4.383 1.00 35.12 110 GLY A CA 1
ATOM 891 C C . GLY A 1 110 ? -2.090 27.934 -3.362 1.00 35.12 110 GLY A C 1
ATOM 892 O O . GLY A 1 110 ? -1.270 28.838 -3.236 1.00 35.12 110 GLY A O 1
ATOM 893 N N . VAL A 1 111 ? -3.198 27.852 -2.622 1.00 35.66 111 VAL A N 1
ATOM 894 C CA . VAL A 1 111 ? -3.406 28.653 -1.410 1.00 35.66 111 VAL A CA 1
ATOM 895 C C . VAL A 1 111 ? -2.190 28.480 -0.496 1.00 35.66 111 VAL A C 1
ATOM 897 O O . VAL A 1 111 ? -1.754 27.369 -0.192 1.00 35.66 111 VAL A O 1
ATOM 900 N N . GLU A 1 112 ? -1.626 29.617 -0.119 1.00 41.88 112 GLU A N 1
ATOM 901 C CA . GLU A 1 112 ? -0.494 29.800 0.775 1.00 41.88 112 GLU A CA 1
ATOM 902 C C . GLU A 1 112 ? -0.778 29.099 2.120 1.00 41.88 112 GLU A C 1
ATOM 904 O O . GLU A 1 112 ? -1.618 29.550 2.895 1.00 41.88 112 GLU A O 1
ATOM 909 N N . GLY A 1 113 ? -0.134 27.952 2.380 1.00 39.78 113 GLY A N 1
ATOM 910 C CA . GLY A 1 113 ? -0.279 27.267 3.672 1.00 39.78 113 GLY A CA 1
ATOM 911 C C . GLY A 1 113 ? 0.275 25.845 3.803 1.00 39.78 113 GLY A C 1
ATOM 912 O O . GLY A 1 113 ? 0.629 25.455 4.909 1.00 39.78 113 GLY A O 1
ATOM 913 N N . ASP A 1 114 ? 0.411 25.068 2.723 1.00 47.44 114 ASP A N 1
ATOM 914 C CA . ASP A 1 114 ? 0.550 23.607 2.874 1.00 47.44 114 ASP A CA 1
ATOM 915 C C . ASP A 1 114 ? 1.655 22.991 2.000 1.00 47.44 114 ASP A C 1
ATOM 917 O O . ASP A 1 114 ? 1.438 22.248 1.039 1.00 47.44 114 ASP A O 1
ATOM 921 N N . THR A 1 115 ? 2.901 23.366 2.288 1.00 56.31 115 THR A N 1
ATOM 922 C CA . THR A 1 115 ? 4.040 22.929 1.472 1.00 56.31 115 THR A CA 1
ATOM 923 C C . THR A 1 115 ? 4.540 21.563 1.941 1.00 56.31 115 THR A C 1
ATOM 925 O O . THR A 1 115 ? 5.316 21.478 2.893 1.00 56.31 115 THR A O 1
ATOM 928 N N . ARG A 1 116 ? 4.147 20.484 1.244 1.00 66.44 116 ARG A N 1
ATOM 929 C CA . ARG A 1 116 ? 4.747 19.146 1.424 1.00 66.44 116 ARG A CA 1
ATOM 930 C C . ARG A 1 116 ? 6.280 19.240 1.366 1.00 66.44 116 ARG A C 1
ATOM 932 O O . ARG A 1 116 ? 6.844 19.789 0.415 1.00 66.44 116 ARG A O 1
ATOM 939 N N . LEU A 1 117 ? 6.950 18.698 2.387 1.00 63.47 117 LEU A N 1
ATOM 940 C CA . LEU A 1 117 ? 8.415 18.718 2.506 1.00 63.47 117 LEU A CA 1
ATOM 941 C C . LEU A 1 117 ? 9.099 17.791 1.487 1.00 63.47 117 LEU A C 1
ATOM 943 O O . LEU A 1 117 ? 10.203 18.083 1.021 1.00 63.47 117 LEU A O 1
ATOM 947 N N . TYR A 1 118 ? 8.423 16.702 1.124 1.00 68.50 118 TYR A N 1
ATOM 948 C CA . TYR A 1 118 ? 8.945 15.625 0.296 1.00 68.50 118 TYR A CA 1
ATOM 949 C C . TYR A 1 118 ? 7.973 15.314 -0.842 1.00 68.50 118 TYR A C 1
ATOM 951 O O . TYR A 1 118 ? 6.758 15.397 -0.665 1.00 68.50 118 TYR A O 1
ATOM 959 N N . ASN A 1 119 ? 8.500 14.930 -2.005 1.00 75.69 119 ASN A N 1
ATOM 960 C CA . ASN A 1 119 ? 7.687 14.298 -3.040 1.00 75.69 119 ASN A CA 1
ATOM 961 C C . ASN A 1 119 ? 7.658 12.797 -2.720 1.00 75.69 119 ASN A C 1
ATOM 963 O O . ASN A 1 119 ? 8.551 12.061 -3.133 1.00 75.69 119 ASN A O 1
ATOM 967 N N . ALA A 1 120 ? 6.691 12.387 -1.907 1.00 84.94 120 ALA A N 1
ATOM 968 C CA . ALA A 1 120 ? 6.512 11.021 -1.419 1.00 84.94 120 ALA A CA 1
ATOM 969 C C . ALA A 1 120 ? 5.017 10.683 -1.360 1.00 84.94 120 ALA A C 1
ATOM 971 O O . ALA A 1 120 ? 4.185 11.572 -1.545 1.00 84.94 120 ALA A O 1
ATOM 972 N N . LEU A 1 121 ? 4.688 9.424 -1.067 1.00 89.88 121 LEU A N 1
ATOM 973 C CA . LEU A 1 121 ? 3.318 8.995 -0.795 1.00 89.88 121 LEU A CA 1
ATOM 974 C C . LEU A 1 121 ? 2.927 9.286 0.664 1.00 89.88 121 LEU A C 1
ATOM 976 O O . LEU A 1 121 ? 3.581 8.802 1.598 1.00 89.88 121 LEU A O 1
ATOM 980 N N . TYR A 1 122 ? 1.869 10.072 0.856 1.00 92.25 122 TYR A N 1
ATOM 981 C CA . TYR A 1 122 ? 1.337 10.462 2.165 1.00 92.25 122 TYR A CA 1
ATOM 982 C C . TYR A 1 122 ? 0.073 9.672 2.531 1.00 92.25 122 TYR A C 1
ATOM 984 O O . TYR A 1 122 ? -0.562 9.085 1.660 1.00 92.25 122 TYR A O 1
ATOM 992 N N . TYR A 1 123 ? -0.329 9.688 3.808 1.00 95.19 123 TYR A N 1
ATOM 993 C CA . TYR A 1 123 ? -1.617 9.105 4.221 1.00 95.19 123 TYR A CA 1
ATOM 994 C C . TYR A 1 123 ? -2.804 9.747 3.496 1.00 95.19 123 TYR A C 1
ATOM 996 O O . TYR A 1 123 ? -3.709 9.037 3.086 1.00 95.19 123 TYR A O 1
ATOM 1004 N N . GLU A 1 124 ? -2.779 11.062 3.254 1.00 94.25 124 GLU A N 1
ATOM 1005 C CA . GLU A 1 124 ? -3.834 11.735 2.477 1.00 94.25 124 GLU A CA 1
ATOM 1006 C C . GLU A 1 124 ? -3.911 11.301 1.003 1.00 94.25 124 GLU A C 1
ATOM 1008 O O . GLU A 1 124 ? -4.906 11.567 0.332 1.00 94.25 124 GLU A O 1
ATOM 1013 N N . ASP A 1 125 ? -2.860 10.658 0.485 1.00 93.81 125 ASP A N 1
ATOM 1014 C CA . ASP A 1 125 ? -2.830 10.123 -0.877 1.00 93.81 125 ASP A CA 1
ATOM 1015 C C . ASP A 1 125 ? -3.408 8.695 -0.956 1.00 93.81 125 ASP A C 1
ATOM 1017 O O . ASP A 1 125 ? -3.523 8.155 -2.058 1.00 93.81 125 ASP A O 1
ATOM 1021 N N . ILE A 1 126 ? -3.763 8.076 0.180 1.00 96.44 126 ILE A N 1
ATOM 1022 C CA . ILE A 1 126 ? -4.400 6.755 0.239 1.00 96.44 126 ILE A CA 1
ATOM 1023 C C . ILE A 1 126 ? -5.750 6.853 0.942 1.00 96.44 126 ILE A C 1
ATOM 1025 O O . ILE A 1 126 ? -5.829 7.300 2.082 1.00 96.44 126 ILE A O 1
ATOM 1029 N N . ARG A 1 127 ? -6.806 6.347 0.308 1.00 97.56 127 ARG A N 1
ATOM 1030 C CA . ARG A 1 127 ? -8.113 6.160 0.953 1.00 97.56 127 ARG A CA 1
ATOM 1031 C C . ARG A 1 127 ? -8.324 4.680 1.204 1.00 97.56 127 ARG A C 1
ATOM 1033 O O . ARG A 1 127 ? -8.148 3.883 0.285 1.00 97.56 127 ARG A O 1
ATOM 1040 N N . LEU A 1 128 ? -8.675 4.311 2.432 1.00 97.44 128 LEU A N 1
ATOM 1041 C CA . LEU A 1 128 ? -9.048 2.942 2.778 1.00 97.44 128 LEU A CA 1
ATOM 1042 C C . LEU A 1 128 ? -10.570 2.845 2.805 1.00 97.44 128 LEU A C 1
ATOM 1044 O O . LEU A 1 128 ? -11.239 3.615 3.487 1.00 97.44 128 LEU A O 1
ATOM 1048 N N . LEU A 1 129 ? -11.105 1.909 2.039 1.00 95.81 129 LEU A N 1
ATOM 1049 C CA . LEU A 1 129 ? -12.524 1.729 1.796 1.00 95.81 129 LEU A CA 1
ATOM 1050 C C . LEU A 1 129 ? -12.937 0.337 2.267 1.00 95.81 129 LEU A C 1
ATOM 1052 O O . LEU A 1 129 ? -12.221 -0.638 2.051 1.00 95.81 129 LEU A O 1
ATOM 1056 N N . VAL A 1 130 ? -14.108 0.257 2.877 1.00 93.88 130 VAL A N 1
ATOM 1057 C CA . VAL A 1 130 ? -14.854 -0.978 3.112 1.00 93.88 130 VAL A CA 1
ATOM 1058 C C . VAL A 1 130 ? -15.929 -1.024 2.040 1.00 93.88 130 VAL A C 1
ATOM 1060 O O . VAL A 1 130 ? -16.689 -0.062 1.906 1.00 93.88 130 VAL A O 1
ATOM 1063 N N . VAL A 1 131 ? -15.969 -2.092 1.253 1.00 91.12 131 VAL A N 1
ATOM 1064 C CA . VAL A 1 131 ? -16.845 -2.232 0.087 1.00 91.12 131 VAL A CA 1
ATOM 1065 C C . VAL A 1 131 ? -17.697 -3.482 0.252 1.00 91.12 131 VAL A C 1
ATOM 1067 O O . VAL A 1 131 ? -17.177 -4.562 0.518 1.00 91.12 131 VAL A O 1
ATOM 1070 N N . HIS A 1 132 ? -19.006 -3.333 0.068 1.00 87.94 132 HIS A N 1
ATOM 1071 C CA . HIS A 1 132 ? -19.922 -4.461 0.015 1.00 87.94 132 HIS A CA 1
ATOM 1072 C C . HIS A 1 132 ? -19.762 -5.190 -1.318 1.00 87.94 132 HIS A C 1
ATOM 1074 O O . HIS A 1 132 ? -19.911 -4.577 -2.381 1.00 87.94 132 HIS A O 1
ATOM 1080 N N . ASP A 1 133 ? -19.473 -6.486 -1.264 1.00 77.25 133 ASP A N 1
ATOM 1081 C CA . ASP A 1 133 ? -19.422 -7.335 -2.448 1.00 77.25 133 ASP A CA 1
ATOM 1082 C C . ASP A 1 133 ? -20.850 -7.806 -2.802 1.00 77.25 133 ASP A C 1
ATOM 1084 O O . ASP A 1 133 ? -21.467 -8.534 -2.021 1.00 77.25 133 ASP A O 1
ATOM 1088 N N . PRO A 1 134 ? -21.408 -7.401 -3.961 1.00 71.88 134 PRO A N 1
ATOM 1089 C CA . PRO A 1 134 ? -22.756 -7.801 -4.357 1.00 71.88 134 PRO A CA 1
ATOM 1090 C C . PRO A 1 134 ? -22.886 -9.307 -4.635 1.00 71.88 134 PRO A C 1
ATOM 1092 O O . PRO A 1 134 ? -23.994 -9.837 -4.535 1.00 71.88 134 PRO A O 1
ATOM 1095 N N . ASP A 1 135 ? -21.786 -9.986 -4.978 1.00 70.19 135 ASP A N 1
ATOM 1096 C CA . ASP A 1 135 ? -21.755 -11.419 -5.280 1.00 70.19 135 ASP A CA 1
ATOM 1097 C C . ASP A 1 135 ? -21.419 -12.258 -4.033 1.00 70.19 135 ASP A C 1
ATOM 1099 O O . ASP A 1 135 ? -21.800 -13.430 -3.943 1.00 70.19 135 ASP A O 1
ATOM 1103 N N . ASN A 1 136 ? -20.761 -11.653 -3.039 1.00 65.00 136 ASN A N 1
ATOM 1104 C CA . ASN A 1 136 ? -20.423 -12.272 -1.761 1.00 65.00 136 ASN A CA 1
ATOM 1105 C C . ASN A 1 136 ? -21.189 -11.616 -0.604 1.00 65.00 136 ASN A C 1
ATOM 1107 O O . ASN A 1 136 ? -20.698 -10.740 0.103 1.00 65.00 136 ASN A O 1
ATOM 1111 N N . SER A 1 137 ? -22.395 -12.121 -0.344 1.00 61.47 137 SER A N 1
ATOM 1112 C CA . SER A 1 137 ? -23.286 -11.600 0.701 1.00 61.47 137 SER A CA 1
ATOM 1113 C C . SER A 1 137 ? -22.817 -11.860 2.142 1.00 61.47 137 SER A C 1
ATOM 1115 O O . SER A 1 137 ? -23.594 -11.648 3.075 1.00 61.47 137 SER A O 1
ATOM 1117 N N . VAL A 1 138 ? -21.628 -12.438 2.341 1.00 66.62 138 VAL A N 1
ATOM 1118 C CA . VAL A 1 138 ? -21.176 -12.938 3.647 1.00 66.62 138 VAL A CA 1
ATOM 1119 C C . VAL A 1 138 ? -20.313 -11.917 4.381 1.00 66.62 138 VAL A C 1
ATOM 1121 O O . VAL A 1 138 ? -20.418 -11.831 5.605 1.00 66.62 138 VAL A O 1
ATOM 1124 N N . GLN A 1 139 ? -19.481 -11.149 3.674 1.00 73.19 139 GLN A N 1
ATOM 1125 C CA . GLN A 1 139 ? -18.549 -10.225 4.313 1.00 73.19 139 GLN A CA 1
ATOM 1126 C C . GLN A 1 139 ? -18.154 -9.077 3.383 1.00 73.19 139 GLN A C 1
ATOM 1128 O O . GLN A 1 139 ? -17.882 -9.291 2.203 1.00 73.19 139 GLN A O 1
ATOM 1133 N N . ASP A 1 140 ? -18.093 -7.870 3.941 1.00 85.56 140 ASP A N 1
ATOM 1134 C CA . ASP A 1 140 ? -17.552 -6.709 3.242 1.00 85.56 140 ASP A CA 1
ATOM 1135 C C . ASP A 1 140 ? -16.025 -6.831 3.109 1.00 85.56 140 ASP A C 1
ATOM 1137 O O . ASP A 1 140 ? -15.350 -7.347 4.002 1.00 85.56 140 ASP A O 1
ATOM 1141 N N . VAL A 1 141 ? -15.472 -6.343 1.999 1.00 89.44 141 VAL A N 1
ATOM 1142 C CA . VAL A 1 141 ? -14.042 -6.452 1.675 1.00 89.44 141 VAL A CA 1
ATOM 1143 C C . VAL A 1 141 ? -13.345 -5.101 1.752 1.00 89.44 141 VAL A C 1
ATOM 1145 O O . VAL A 1 141 ? -13.951 -4.052 1.505 1.00 89.44 141 VAL A O 1
ATOM 1148 N N . LEU A 1 142 ? -12.046 -5.103 2.055 1.00 94.19 142 LEU A N 1
ATOM 1149 C CA . LEU A 1 142 ? -11.254 -3.879 2.002 1.00 94.19 142 LEU A CA 1
ATOM 1150 C C . LEU A 1 142 ? -10.777 -3.570 0.577 1.00 94.19 142 LEU A C 1
ATOM 1152 O O . LEU A 1 142 ? -10.361 -4.444 -0.187 1.00 94.19 142 LEU A O 1
ATOM 1156 N N . ALA A 1 143 ? -10.759 -2.282 0.250 1.00 95.38 143 ALA A N 1
ATOM 1157 C CA . ALA A 1 143 ? -10.113 -1.736 -0.934 1.00 95.38 143 ALA A CA 1
ATOM 1158 C C . ALA A 1 143 ? -9.306 -0.487 -0.565 1.00 95.38 143 ALA A C 1
ATOM 1160 O O . ALA A 1 143 ? -9.677 0.259 0.338 1.00 95.38 143 ALA A O 1
ATOM 1161 N N . ILE A 1 144 ? -8.208 -0.227 -1.270 1.00 97.25 144 ILE A N 1
ATOM 1162 C CA . ILE A 1 144 ? -7.486 1.044 -1.171 1.00 97.25 144 ILE A CA 1
ATOM 1163 C C . ILE A 1 144 ? -7.477 1.767 -2.509 1.00 97.25 144 ILE A C 1
ATOM 1165 O O . ILE A 1 144 ? -7.227 1.176 -3.560 1.00 97.25 144 ILE A O 1
ATOM 1169 N N . GLU A 1 145 ? -7.710 3.070 -2.446 1.00 96.62 145 GLU A N 1
ATOM 1170 C CA . GLU A 1 145 ? -7.486 4.006 -3.537 1.00 96.62 145 GLU A CA 1
ATOM 1171 C C . GLU A 1 145 ? -6.132 4.684 -3.305 1.00 96.62 145 GLU A C 1
ATOM 1173 O O . GLU A 1 145 ? -5.939 5.341 -2.284 1.00 96.62 145 GLU A O 1
ATOM 1178 N N . VAL A 1 146 ? -5.189 4.528 -4.232 1.00 95.50 146 VAL A N 1
ATOM 1179 C CA . VAL A 1 146 ? -3.843 5.108 -4.154 1.00 95.50 146 VAL A CA 1
ATOM 1180 C C . VAL A 1 146 ? -3.693 6.173 -5.230 1.00 95.50 146 VAL A C 1
ATOM 1182 O O . VAL A 1 146 ? -3.682 5.874 -6.427 1.00 95.50 146 VAL A O 1
ATOM 1185 N N . LYS A 1 147 ? -3.541 7.427 -4.806 1.00 92.12 147 LYS A N 1
ATOM 1186 C CA . LYS A 1 147 ? -3.382 8.583 -5.685 1.00 92.12 147 LYS A CA 1
ATOM 1187 C C . LYS A 1 147 ? -1.908 8.933 -5.867 1.00 92.12 147 LYS A C 1
ATOM 1189 O O . LYS A 1 147 ? -1.263 9.491 -4.983 1.00 92.12 147 LYS A O 1
ATOM 1194 N N . LEU A 1 148 ? -1.376 8.696 -7.061 1.00 86.12 148 LEU A N 1
ATOM 1195 C CA . LEU A 1 148 ? -0.014 9.082 -7.428 1.00 86.12 148 LEU A CA 1
ATOM 1196 C C . LEU A 1 148 ? -0.037 10.397 -8.205 1.00 86.12 148 LEU A C 1
ATOM 1198 O O . LEU A 1 148 ? -0.571 10.464 -9.306 1.00 86.12 148 LEU A O 1
ATOM 1202 N N . SER A 1 149 ? 0.537 11.453 -7.624 1.00 74.44 149 SER A N 1
ATOM 1203 C CA . SER A 1 149 ? 0.483 12.816 -8.189 1.00 74.44 149 SER A CA 1
ATOM 1204 C C . SER A 1 149 ? 1.824 13.319 -8.746 1.00 74.44 149 SER A C 1
ATOM 1206 O O . SER A 1 149 ? 1.874 14.361 -9.402 1.00 74.44 149 SER A O 1
ATOM 1208 N N . HIS A 1 150 ? 2.925 12.607 -8.487 1.00 70.31 150 HIS A N 1
ATOM 1209 C CA . HIS A 1 150 ? 4.288 13.079 -8.741 1.00 70.31 150 HIS A CA 1
ATOM 1210 C C . HIS A 1 150 ? 4.980 12.277 -9.848 1.00 70.31 150 HIS A C 1
ATOM 1212 O O . HIS A 1 150 ? 5.824 11.434 -9.573 1.00 70.31 150 HIS A O 1
ATOM 1218 N N . HIS A 1 151 ? 4.671 12.577 -11.111 1.00 68.50 151 HIS A N 1
ATOM 1219 C CA . HIS A 1 151 ? 5.250 11.859 -12.251 1.00 68.50 151 HIS A CA 1
ATOM 1220 C C . HIS A 1 151 ? 6.513 12.528 -12.803 1.00 68.50 151 HIS A C 1
ATOM 1222 O O . HIS A 1 151 ? 6.530 13.725 -13.117 1.00 68.50 151 HIS A O 1
ATOM 1228 N N . LYS A 1 152 ? 7.584 11.748 -13.001 1.00 58.00 152 LYS A N 1
ATOM 1229 C CA . LYS A 1 152 ? 8.822 12.268 -13.607 1.00 58.00 152 LYS A CA 1
ATOM 1230 C C . LYS A 1 152 ? 8.593 12.680 -15.069 1.00 58.00 152 LYS A C 1
ATOM 1232 O O . LYS A 1 152 ? 8.254 11.852 -15.908 1.00 58.00 152 LYS A O 1
ATOM 1237 N N . GLY A 1 153 ? 8.891 13.941 -15.397 1.00 52.91 153 GLY A N 1
ATOM 1238 C CA . GLY A 1 153 ? 8.865 14.472 -16.770 1.00 52.91 153 GLY A CA 1
ATOM 1239 C C . GLY A 1 153 ? 7.588 15.225 -17.150 1.00 52.91 153 GLY A C 1
ATOM 1240 O O . GLY A 1 153 ? 7.565 15.863 -18.199 1.00 52.91 153 GLY A O 1
ATOM 1241 N N . HIS A 1 154 ? 6.566 15.225 -16.289 1.00 49.66 154 HIS A N 1
ATOM 1242 C CA . HIS A 1 154 ? 5.441 16.151 -16.405 1.00 49.66 154 HIS A CA 1
ATOM 1243 C C . HIS A 1 154 ? 5.812 17.478 -15.737 1.00 49.66 154 HIS A C 1
ATOM 1245 O O . HIS A 1 154 ? 5.443 17.760 -14.599 1.00 49.66 154 HIS A O 1
ATOM 1251 N N . ASN A 1 155 ? 6.582 18.303 -16.450 1.00 48.88 155 ASN A N 1
ATOM 1252 C CA . ASN A 1 155 ? 6.746 19.698 -16.065 1.00 48.88 155 ASN A CA 1
ATOM 1253 C C . ASN A 1 155 ? 5.360 20.373 -16.095 1.00 48.88 155 ASN A C 1
ATOM 1255 O O . ASN A 1 155 ? 4.713 20.434 -17.138 1.00 48.88 155 ASN A O 1
ATOM 1259 N N . LYS A 1 156 ? 4.938 20.891 -14.935 1.00 48.06 156 LYS A N 1
ATOM 1260 C CA . LYS A 1 156 ? 3.918 21.942 -14.753 1.00 48.06 156 LYS A CA 1
ATOM 1261 C C . LYS A 1 156 ? 2.426 21.578 -14.833 1.00 48.06 156 LYS A C 1
ATOM 1263 O O . LYS A 1 156 ? 1.607 22.466 -14.630 1.00 48.06 156 LYS A O 1
ATOM 1268 N N . ARG A 1 157 ? 2.029 20.316 -15.043 1.00 55.88 157 ARG A N 1
ATOM 1269 C CA . ARG A 1 157 ? 0.622 19.880 -14.859 1.00 55.88 157 ARG A CA 1
ATOM 1270 C C . ARG A 1 157 ? 0.556 18.489 -14.224 1.00 55.88 157 ARG A C 1
ATOM 1272 O O . ARG A 1 157 ? 0.663 17.504 -14.960 1.00 55.88 157 ARG A O 1
ATOM 1279 N N . PRO A 1 158 ? 0.410 18.378 -12.892 1.00 56.25 158 PRO A N 1
ATOM 1280 C CA . PRO A 1 158 ? 0.202 17.084 -12.260 1.00 56.25 158 PRO A CA 1
ATOM 1281 C C . PRO A 1 158 ? -1.120 16.503 -12.771 1.00 56.25 158 PRO A C 1
ATOM 1283 O O . PRO A 1 158 ? -2.186 17.077 -12.563 1.00 56.25 158 PRO A O 1
ATOM 1286 N N . LYS A 1 159 ? -1.044 15.380 -13.485 1.00 68.06 159 LYS A N 1
ATOM 1287 C CA . LYS A 1 159 ? -2.203 14.535 -13.768 1.00 68.06 159 LYS A CA 1
ATOM 1288 C C . LYS A 1 159 ? -2.158 13.399 -12.757 1.00 68.06 159 LYS A C 1
ATOM 1290 O O . LYS A 1 159 ? -1.401 12.464 -12.995 1.00 68.06 159 LYS A O 1
ATOM 1295 N N . PRO A 1 160 ? -2.859 13.511 -11.618 1.00 79.62 160 PRO A N 1
ATOM 1296 C CA . PRO A 1 160 ? -2.866 12.436 -10.646 1.00 79.62 160 PRO A CA 1
ATOM 1297 C C . PRO A 1 160 ? -3.455 11.179 -11.285 1.00 79.62 160 PRO A C 1
ATOM 1299 O O . PRO A 1 160 ? -4.502 11.240 -11.931 1.00 79.62 160 PRO A O 1
ATOM 1302 N N . THR A 1 161 ? -2.772 10.057 -11.097 1.00 87.62 161 THR A N 1
ATOM 1303 C CA . THR A 1 161 ? -3.255 8.738 -11.499 1.00 87.62 161 THR A CA 1
ATOM 1304 C C . THR A 1 161 ? -3.752 8.016 -10.256 1.00 87.62 161 THR A C 1
ATOM 1306 O O . THR A 1 161 ? -3.046 7.962 -9.249 1.00 87.62 161 THR A O 1
ATOM 1309 N N . ILE A 1 162 ? -4.976 7.496 -10.316 1.00 92.12 162 ILE A N 1
ATOM 1310 C CA . ILE A 1 162 ? -5.620 6.788 -9.210 1.00 92.12 162 ILE A CA 1
ATOM 1311 C C . ILE A 1 162 ? -5.598 5.292 -9.514 1.00 92.12 162 ILE A C 1
ATOM 1313 O O . ILE A 1 162 ? -6.030 4.873 -10.588 1.00 92.12 162 ILE A O 1
ATOM 1317 N N . PHE A 1 163 ? -5.098 4.503 -8.568 1.00 95.00 163 PHE A N 1
ATOM 1318 C CA . PHE A 1 163 ? -5.058 3.046 -8.632 1.00 95.00 163 PHE A CA 1
ATOM 1319 C C . PHE A 1 163 ? -5.932 2.449 -7.537 1.00 95.00 163 PHE A C 1
ATOM 1321 O O . PHE A 1 163 ? -5.902 2.924 -6.405 1.00 95.00 163 PHE A O 1
ATOM 1328 N N . PHE A 1 164 ? -6.664 1.388 -7.862 1.00 95.12 164 PHE A N 1
ATOM 1329 C CA . PHE A 1 164 ? -7.443 0.627 -6.891 1.00 95.12 164 PHE A CA 1
ATOM 1330 C C . PHE A 1 164 ? -6.761 -0.709 -6.626 1.00 95.12 164 PHE A C 1
ATOM 1332 O O . PHE A 1 164 ? -6.386 -1.410 -7.565 1.00 95.12 164 PHE A O 1
ATOM 1339 N N . PHE A 1 165 ? -6.621 -1.058 -5.352 1.00 95.31 165 PHE A N 1
ATOM 1340 C CA . PHE A 1 165 ? -6.215 -2.389 -4.918 1.00 95.31 165 PHE A CA 1
ATOM 1341 C C . PHE A 1 165 ? -7.325 -2.958 -4.050 1.00 95.31 165 PHE A C 1
ATOM 1343 O O . PHE A 1 165 ? -7.852 -2.257 -3.188 1.00 95.31 165 PHE A O 1
ATOM 1350 N N . THR A 1 166 ? -7.663 -4.219 -4.266 1.00 93.31 166 THR A N 1
ATOM 1351 C CA . THR A 1 166 ? -8.592 -4.971 -3.425 1.00 93.31 166 THR A CA 1
ATOM 1352 C C . THR A 1 166 ? -7.816 -5.892 -2.498 1.00 93.31 166 THR A C 1
ATOM 1354 O O . THR A 1 166 ? -6.616 -6.126 -2.681 1.00 93.31 166 THR A O 1
ATOM 1357 N N . GLU A 1 167 ? -8.5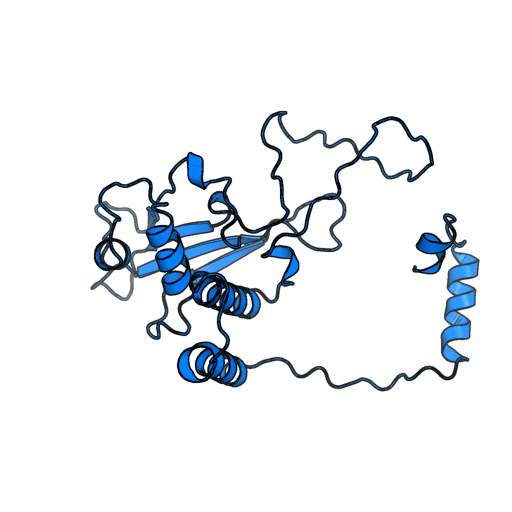02 -6.407 -1.489 1.00 91.75 167 GLU A N 1
ATOM 1358 C CA . GLU A 1 167 ? -7.980 -7.479 -0.658 1.00 91.75 167 GLU A CA 1
ATOM 1359 C C . GLU A 1 167 ? -7.619 -8.711 -1.505 1.00 91.75 167 GLU A C 1
ATOM 1361 O O . GLU A 1 167 ? -8.224 -8.982 -2.545 1.00 91.75 167 GLU A O 1
ATOM 1366 N N . VAL A 1 168 ? -6.575 -9.416 -1.074 1.00 91.62 168 VAL A N 1
ATOM 1367 C CA . VAL A 1 168 ? -6.099 -10.663 -1.675 1.00 91.62 168 VAL A CA 1
ATOM 1368 C C . VAL A 1 168 ? -5.957 -11.674 -0.547 1.00 91.62 168 VAL A C 1
ATOM 1370 O O . VAL A 1 168 ? -5.345 -11.349 0.473 1.00 91.62 168 VAL A O 1
ATOM 1373 N N . ASP A 1 169 ? -6.482 -12.883 -0.755 1.00 88.12 169 ASP A N 1
ATOM 1374 C CA . ASP A 1 169 ? -6.517 -13.949 0.257 1.00 88.12 169 ASP A CA 1
ATOM 1375 C C . ASP A 1 169 ? -5.128 -14.287 0.811 1.00 88.12 169 ASP A C 1
ATOM 1377 O O . ASP A 1 169 ? -4.974 -14.562 2.000 1.00 88.12 169 ASP A O 1
ATOM 1381 N 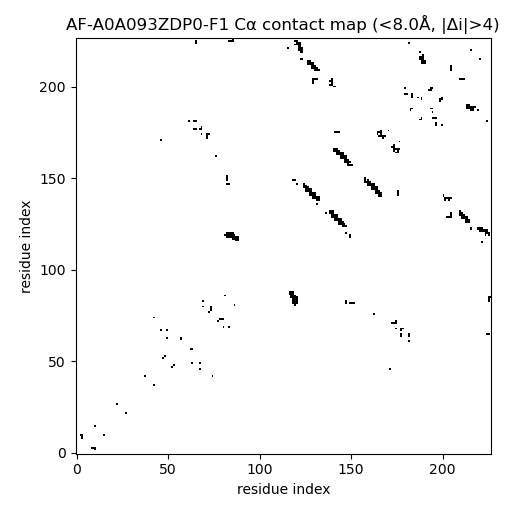N . ASP A 1 170 ? -4.101 -14.228 -0.041 1.00 91.38 170 ASP A N 1
ATOM 1382 C CA . ASP A 1 170 ? -2.711 -14.441 0.341 1.00 91.38 170 ASP A CA 1
ATOM 1383 C C . ASP A 1 170 ? -2.083 -13.151 0.906 1.00 91.38 170 ASP A C 1
ATOM 1385 O O . ASP A 1 170 ? -1.773 -12.220 0.146 1.00 91.38 170 ASP A O 1
ATOM 1389 N N . PRO A 1 171 ? -1.773 -13.087 2.220 1.00 90.25 171 PRO A N 1
ATOM 1390 C CA . PRO A 1 171 ? -1.284 -11.865 2.856 1.00 90.25 171 PRO A CA 1
ATOM 1391 C C . PRO A 1 171 ? 0.021 -11.349 2.257 1.00 90.25 171 PRO A C 1
ATOM 1393 O O . PRO A 1 171 ? 0.262 -10.145 2.275 1.00 90.25 171 PRO A O 1
ATOM 1396 N N . ILE A 1 172 ? 0.850 -12.244 1.706 1.00 92.69 172 ILE A N 1
ATOM 1397 C CA . ILE A 1 172 ? 2.108 -11.890 1.046 1.00 92.69 172 ILE A CA 1
ATOM 1398 C C . ILE A 1 172 ? 1.873 -11.026 -0.202 1.00 92.69 172 ILE A C 1
ATOM 1400 O O . ILE A 1 172 ? 2.684 -10.154 -0.483 1.00 92.69 172 ILE A O 1
ATOM 1404 N N . PHE A 1 173 ? 0.755 -11.186 -0.911 1.00 94.44 173 PHE A N 1
ATOM 1405 C CA . PHE A 1 173 ? 0.407 -10.360 -2.073 1.00 94.44 173 PHE A CA 1
ATOM 1406 C C . PHE A 1 173 ? -0.501 -9.177 -1.725 1.00 94.44 173 PHE A C 1
ATOM 1408 O O . PHE A 1 173 ? -0.625 -8.236 -2.510 1.00 94.44 173 PHE A O 1
ATOM 1415 N N . CYS A 1 174 ? -1.126 -9.190 -0.549 1.00 95.56 174 CYS A N 1
ATOM 1416 C CA . CYS A 1 174 ? -2.102 -8.181 -0.166 1.00 95.56 174 CYS A CA 1
ATOM 1417 C C . CYS A 1 174 ? -1.434 -6.857 0.249 1.00 95.56 174 CYS A C 1
ATOM 1419 O O . CYS A 1 174 ? -0.909 -6.707 1.359 1.00 95.56 174 CYS A O 1
ATOM 1421 N N . ALA A 1 175 ? -1.481 -5.850 -0.630 1.00 96.69 175 ALA A N 1
ATOM 1422 C CA . ALA A 1 175 ? -0.978 -4.505 -0.330 1.00 96.69 175 ALA A CA 1
ATOM 1423 C C . ALA A 1 175 ? -1.713 -3.868 0.864 1.00 96.69 175 ALA A C 1
ATOM 1425 O O . ALA A 1 175 ? -1.092 -3.184 1.681 1.00 96.69 175 ALA A O 1
ATOM 1426 N N . ILE A 1 176 ? -3.013 -4.151 1.009 1.00 96.94 176 ILE A N 1
ATOM 1427 C CA . ILE A 1 176 ? -3.850 -3.653 2.107 1.00 96.94 176 ILE A CA 1
ATOM 1428 C C . ILE A 1 176 ? -3.341 -4.175 3.449 1.00 96.94 176 ILE A C 1
ATOM 1430 O O . ILE A 1 176 ? -3.161 -3.382 4.367 1.00 96.94 176 ILE A O 1
ATOM 1434 N N . THR A 1 177 ? -3.004 -5.464 3.554 1.00 96.44 177 THR A N 1
ATOM 1435 C CA . THR A 1 177 ? -2.432 -6.051 4.777 1.00 96.44 177 THR A CA 1
ATOM 1436 C C . THR A 1 177 ? -1.178 -5.324 5.237 1.00 96.44 177 THR A C 1
ATOM 1438 O O . THR A 1 177 ? -1.055 -4.964 6.412 1.00 96.44 177 THR A O 1
ATOM 1441 N N . HIS A 1 178 ? -0.262 -5.036 4.316 1.00 96.44 178 HIS A N 1
ATOM 1442 C CA . HIS A 1 178 ? 0.974 -4.330 4.642 1.00 96.44 178 HIS A CA 1
ATOM 1443 C C . HIS A 1 178 ? 0.723 -2.861 5.001 1.00 96.44 178 HIS A C 1
ATOM 1445 O O . HIS A 1 178 ? 1.315 -2.351 5.953 1.00 96.44 178 HIS A O 1
ATOM 1451 N N . PHE A 1 179 ? -0.177 -2.186 4.284 1.00 97.50 179 PHE A N 1
ATOM 1452 C CA . PHE A 1 179 ? -0.542 -0.800 4.563 1.00 97.50 179 PHE A CA 1
ATOM 1453 C C . PHE A 1 179 ? -1.269 -0.643 5.906 1.00 97.50 179 PHE A C 1
ATOM 1455 O O . PHE A 1 179 ? -0.841 0.158 6.735 1.00 97.50 179 PHE A O 1
ATOM 1462 N N . VAL A 1 180 ? -2.294 -1.455 6.176 1.00 97.12 180 VAL A N 1
ATOM 1463 C CA . VAL A 1 180 ? -3.022 -1.473 7.456 1.00 97.12 180 VAL A CA 1
ATOM 1464 C C . VAL A 1 180 ? -2.080 -1.792 8.616 1.00 97.12 180 VAL A C 1
ATOM 1466 O O . VAL A 1 180 ? -2.170 -1.150 9.660 1.00 97.12 180 VAL A O 1
ATOM 1469 N N . SER A 1 181 ? -1.121 -2.706 8.438 1.00 96.31 181 SER A N 1
ATOM 1470 C CA . SER A 1 181 ? -0.099 -2.976 9.461 1.00 96.31 181 SER A CA 1
ATOM 1471 C C . SER A 1 181 ? 0.720 -1.724 9.801 1.00 96.31 181 SER A C 1
ATOM 1473 O O . SER A 1 181 ? 0.996 -1.463 10.972 1.00 96.31 181 SER A O 1
ATOM 1475 N N . LEU A 1 182 ? 1.086 -0.918 8.795 1.00 96.88 182 LEU A N 1
ATOM 1476 C CA . LEU A 1 182 ? 1.792 0.349 9.009 1.00 96.88 182 LEU A CA 1
ATOM 1477 C C . LEU A 1 182 ? 0.891 1.405 9.663 1.00 96.88 182 LEU A C 1
ATOM 1479 O O . LEU A 1 182 ? 1.367 2.105 10.553 1.00 96.88 182 LEU A O 1
ATOM 1483 N N . ALA A 1 183 ? -0.377 1.490 9.254 1.00 97.19 183 ALA A N 1
ATOM 1484 C CA . ALA A 1 183 ? -1.356 2.431 9.793 1.00 97.19 183 ALA A CA 1
ATOM 1485 C C . ALA A 1 183 ? -1.678 2.149 11.267 1.00 97.19 183 ALA A C 1
ATOM 1487 O O . ALA A 1 183 ? -1.712 3.070 12.079 1.00 97.19 183 ALA A O 1
ATOM 1488 N N . LEU A 1 184 ? -1.842 0.875 11.638 1.00 97.00 184 LEU A N 1
ATOM 1489 C CA . LEU A 1 184 ? -2.019 0.455 13.030 1.00 97.00 184 LEU A CA 1
ATOM 1490 C C . LEU A 1 184 ? -0.777 0.766 13.870 1.00 97.00 184 LEU A C 1
ATOM 1492 O O . LEU A 1 184 ? -0.905 1.304 14.965 1.00 97.00 184 LEU A O 1
ATOM 1496 N N . ALA A 1 185 ? 0.420 0.488 13.344 1.00 95.69 185 ALA A N 1
ATOM 1497 C CA . ALA A 1 185 ? 1.676 0.808 14.025 1.00 95.69 185 ALA A CA 1
ATOM 1498 C C . ALA A 1 185 ? 1.911 2.322 14.197 1.00 95.69 185 ALA A C 1
ATOM 1500 O O . ALA A 1 185 ? 2.696 2.721 15.053 1.00 95.69 185 ALA A O 1
ATOM 1501 N N . ASP A 1 186 ? 1.266 3.153 13.376 1.00 95.81 186 ASP A N 1
ATOM 1502 C CA . ASP A 1 186 ? 1.272 4.615 13.486 1.00 95.81 186 ASP A CA 1
ATOM 1503 C C . ASP A 1 186 ? 0.118 5.179 14.322 1.00 95.81 186 ASP A C 1
ATOM 1505 O O . ASP A 1 186 ? 0.053 6.395 14.501 1.00 95.81 186 ASP A O 1
ATOM 1509 N N . GLU A 1 187 ? -0.804 4.331 14.790 1.00 96.81 187 GLU A N 1
ATOM 1510 C CA . GLU A 1 187 ? -2.080 4.749 15.379 1.00 96.81 187 GLU A CA 1
ATOM 1511 C C . GLU A 1 187 ? -2.827 5.748 14.475 1.00 96.81 187 GLU A C 1
ATOM 1513 O O . GLU A 1 187 ? -3.349 6.765 14.938 1.00 96.81 187 GLU A O 1
ATOM 1518 N N . ALA A 1 188 ? -2.835 5.482 13.165 1.00 97.62 188 ALA A N 1
ATOM 1519 C CA . ALA A 1 188 ? -3.212 6.464 12.153 1.00 97.62 188 ALA A CA 1
ATOM 1520 C C . ALA A 1 188 ? -4.725 6.680 11.996 1.00 97.62 188 ALA A C 1
ATOM 1522 O O . ALA A 1 188 ? -5.144 7.704 11.458 1.00 97.62 188 ALA A O 1
ATOM 1523 N N . PHE A 1 189 ? -5.535 5.713 12.430 1.00 98.00 189 PHE A N 1
ATOM 1524 C CA . PHE A 1 189 ? -6.989 5.731 12.277 1.00 98.00 189 PHE A CA 1
ATOM 1525 C C . PHE A 1 189 ? -7.646 6.803 13.146 1.00 98.00 189 PHE A C 1
ATOM 1527 O O . PHE A 1 189 ? -7.343 6.914 14.334 1.00 98.00 189 PHE A O 1
ATOM 1534 N N . GLU A 1 190 ? -8.588 7.549 12.568 1.00 97.44 190 GLU A N 1
ATOM 1535 C CA . GLU A 1 190 ? -9.400 8.521 13.306 1.00 97.44 190 GLU A CA 1
ATOM 1536 C C . GLU A 1 190 ? -10.342 7.825 14.298 1.00 97.44 190 GLU A C 1
ATOM 1538 O O . GLU A 1 190 ? -10.456 8.232 15.455 1.00 97.44 190 GLU A O 1
ATOM 1543 N N . ALA A 1 191 ? -10.986 6.738 13.866 1.00 94.94 191 ALA A N 1
ATOM 1544 C CA . ALA A 1 191 ? -11.934 5.998 14.687 1.00 94.94 191 ALA A CA 1
ATOM 1545 C C . ALA A 1 191 ? -11.226 5.271 15.855 1.00 94.94 191 ALA A C 1
ATOM 1547 O O . ALA A 1 191 ? -10.440 4.349 15.613 1.00 94.94 191 ALA A O 1
ATOM 1548 N N . PRO A 1 192 ? -11.565 5.568 17.128 1.00 92.62 192 PRO A N 1
ATOM 1549 C CA . PRO A 1 192 ? -10.918 4.948 18.292 1.00 92.62 192 PRO A CA 1
ATOM 1550 C C . PRO A 1 192 ? -11.137 3.432 18.418 1.00 92.62 192 PRO A C 1
ATOM 1552 O O . PRO A 1 192 ? -10.477 2.770 19.215 1.00 92.62 192 PRO A O 1
ATOM 1555 N N . SER A 1 193 ? -12.090 2.870 17.671 1.00 94.00 193 SER A N 1
ATOM 1556 C CA . SER A 1 193 ? -12.387 1.435 17.643 1.00 94.00 193 SER A CA 1
ATOM 1557 C C . SER A 1 193 ? -11.442 0.629 16.740 1.00 94.00 193 SER A C 1
ATOM 1559 O O . SER A 1 193 ? -11.344 -0.590 16.904 1.00 94.00 193 SER A O 1
ATOM 1561 N N . LEU A 1 194 ? -10.734 1.279 15.809 1.00 95.00 194 LEU A N 1
ATOM 1562 C CA . L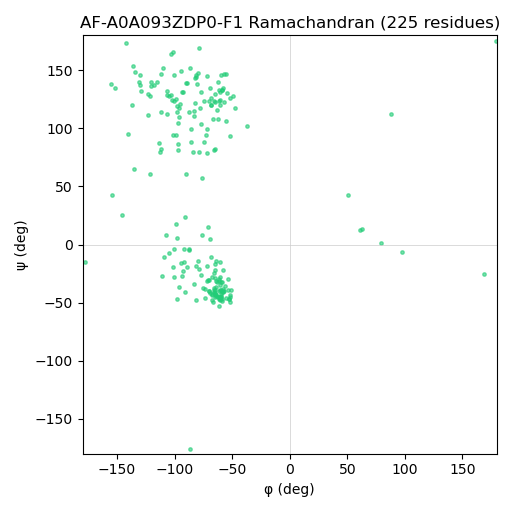EU A 1 194 ? -9.871 0.645 14.806 1.00 95.00 194 LEU A CA 1
ATOM 1563 C C . LEU A 1 194 ? -8.430 0.488 15.312 1.00 95.00 194 LEU A C 1
ATOM 1565 O O . LEU A 1 194 ? -7.481 1.034 14.760 1.00 95.00 194 LEU A O 1
ATOM 1569 N N . THR A 1 195 ? -8.268 -0.265 16.397 1.00 94.94 195 THR A N 1
ATOM 1570 C CA . THR A 1 195 ? -6.978 -0.427 17.099 1.00 94.94 195 THR A CA 1
ATOM 1571 C C . THR A 1 195 ? -6.302 -1.772 16.862 1.00 94.94 195 THR A C 1
ATOM 1573 O O . THR A 1 195 ? -5.171 -1.984 17.289 1.00 94.94 195 THR A O 1
ATOM 1576 N N . THR A 1 196 ? -6.978 -2.708 16.196 1.00 96.44 196 THR A N 1
ATOM 1577 C CA . THR A 1 196 ? -6.458 -4.062 15.951 1.00 96.44 196 THR A CA 1
ATOM 1578 C C . THR A 1 196 ? -6.733 -4.485 14.513 1.00 96.44 196 THR A C 1
ATOM 1580 O O . THR A 1 196 ? -7.738 -4.041 13.955 1.00 96.44 196 THR A O 1
ATOM 1583 N N . PRO A 1 197 ? -5.921 -5.391 13.930 1.00 94.56 197 PRO A N 1
ATOM 1584 C CA . PRO A 1 197 ? -6.165 -5.903 12.582 1.00 94.56 197 PRO A CA 1
ATOM 1585 C C . PRO A 1 197 ? -7.585 -6.452 12.434 1.00 94.56 197 PRO A C 1
ATOM 1587 O O . PRO A 1 197 ? -8.313 -6.037 11.544 1.00 94.56 197 PRO A O 1
ATOM 1590 N N . LYS A 1 198 ? -8.031 -7.272 13.393 1.00 94.38 198 LYS A N 1
ATOM 1591 C CA . LYS A 1 198 ? -9.382 -7.844 13.408 1.00 94.38 198 LYS A CA 1
ATOM 1592 C C . LYS A 1 198 ? -10.478 -6.782 13.255 1.00 94.38 198 LYS A C 1
ATOM 1594 O O . LYS A 1 198 ? -11.386 -6.946 12.459 1.00 94.38 198 LYS A O 1
ATOM 1599 N N . ARG A 1 199 ? -10.375 -5.663 13.981 1.00 94.31 199 ARG A N 1
ATOM 1600 C CA . ARG A 1 199 ? -11.365 -4.571 13.919 1.00 94.31 199 ARG A CA 1
ATOM 1601 C C . ARG A 1 199 ? -11.382 -3.837 12.579 1.00 94.31 199 ARG A C 1
ATOM 1603 O O . ARG A 1 199 ? -12.415 -3.268 12.248 1.00 94.31 199 ARG A O 1
ATOM 1610 N N . VAL A 1 200 ? -10.257 -3.812 11.866 1.00 94.31 200 VAL A N 1
ATOM 1611 C CA . VAL A 1 200 ? -10.144 -3.175 10.547 1.00 94.31 200 VAL A CA 1
ATOM 1612 C C . VAL A 1 200 ? -10.669 -4.110 9.455 1.00 94.31 200 VAL A C 1
ATOM 1614 O O . VAL A 1 200 ? -11.484 -3.682 8.650 1.00 94.31 200 VAL A O 1
ATOM 1617 N N . PHE A 1 201 ? -10.251 -5.379 9.460 1.00 92.00 201 PHE A N 1
ATOM 1618 C CA . PHE A 1 201 ? -10.618 -6.373 8.440 1.00 92.00 201 PHE A CA 1
ATOM 1619 C C . PHE A 1 201 ? -12.042 -6.933 8.590 1.00 92.00 201 PHE A C 1
ATOM 1621 O O . PHE A 1 201 ? -12.644 -7.347 7.611 1.00 92.00 201 PHE A O 1
ATOM 1628 N N . GLU A 1 202 ? -12.610 -6.936 9.797 1.00 90.56 202 GLU A N 1
ATOM 1629 C CA . GLU A 1 202 ? -14.006 -7.348 10.036 1.00 90.56 202 GLU A CA 1
ATOM 1630 C C . GLU A 1 202 ? -14.956 -6.142 10.146 1.00 90.56 202 GLU A C 1
ATOM 1632 O O . GLU A 1 202 ? -16.044 -6.246 10.722 1.00 90.56 202 GLU A O 1
ATOM 1637 N N . HIS A 1 203 ? -14.532 -4.964 9.678 1.00 88.81 203 HIS A N 1
ATOM 1638 C CA . HIS A 1 203 ? -15.397 -3.792 9.675 1.00 88.81 203 HIS A CA 1
ATOM 1639 C C . HIS A 1 203 ? -16.526 -3.991 8.665 1.00 88.81 203 HIS A C 1
ATOM 1641 O O . HIS A 1 203 ? -16.263 -4.235 7.495 1.00 88.81 203 HIS A O 1
ATOM 1647 N N . ASN A 1 204 ? -17.771 -3.843 9.118 1.00 85.31 204 ASN A N 1
ATOM 1648 C CA . ASN A 1 204 ? -18.949 -4.010 8.274 1.00 85.31 204 ASN A CA 1
ATOM 1649 C C . ASN A 1 204 ? -19.661 -2.677 8.075 1.00 85.31 204 ASN A C 1
ATOM 1651 O O . ASN A 1 204 ? -19.727 -1.839 8.980 1.00 85.31 204 ASN A O 1
ATOM 1655 N N . ILE A 1 205 ? -20.252 -2.511 6.903 1.00 83.94 205 ILE A N 1
ATOM 1656 C CA . ILE A 1 205 ? -21.056 -1.355 6.557 1.00 83.94 205 ILE A CA 1
ATOM 1657 C C . ILE A 1 205 ? -22.431 -1.494 7.225 1.00 83.94 205 ILE A C 1
ATOM 1659 O O . ILE A 1 205 ? -23.099 -2.526 7.168 1.00 83.94 205 ILE A O 1
ATOM 1663 N N . HIS A 1 206 ? -22.872 -0.432 7.898 1.00 70.75 206 HIS A N 1
ATOM 1664 C CA . HIS A 1 206 ? -24.131 -0.403 8.645 1.00 70.75 206 HIS A CA 1
ATOM 1665 C C . HIS A 1 206 ? -25.061 0.705 8.123 1.00 70.75 206 HIS A C 1
ATOM 1667 O O . HIS A 1 206 ? -25.379 1.650 8.842 1.00 70.75 206 HIS A O 1
ATOM 1673 N N . SER A 1 207 ? -25.456 0.655 6.845 1.00 66.44 207 SER A N 1
ATOM 1674 C CA . SER A 1 207 ? -26.440 1.571 6.225 1.00 66.44 207 SER A CA 1
ATOM 1675 C C . SER A 1 207 ? -26.635 1.235 4.737 1.00 66.44 207 SER A C 1
ATOM 1677 O O . SER A 1 207 ? -25.890 0.398 4.244 1.00 66.44 207 SER A O 1
ATOM 1679 N N . PRO A 1 208 ? -27.558 1.865 3.972 1.00 75.88 208 PRO A N 1
ATOM 1680 C CA . PRO A 1 208 ? -27.841 1.475 2.579 1.00 75.88 208 PRO A CA 1
ATOM 1681 C C . PRO A 1 208 ? -26.718 1.827 1.580 1.00 75.88 208 PRO A C 1
ATOM 1683 O O . PRO A 1 208 ? -26.952 1.887 0.376 1.00 75.88 208 PRO A O 1
ATOM 1686 N N . VAL A 1 209 ? -25.519 2.138 2.070 1.00 80.88 209 VAL A N 1
ATOM 1687 C CA . VAL A 1 209 ? -24.342 2.443 1.261 1.00 80.88 209 VAL A CA 1
ATOM 1688 C C . VAL A 1 209 ? -23.566 1.165 0.976 1.00 80.88 209 VAL A C 1
ATOM 1690 O O . VAL A 1 209 ? -23.353 0.355 1.865 1.00 80.88 209 VAL A O 1
ATOM 1693 N N . ASN A 1 210 ? -23.084 1.029 -0.258 1.00 83.50 210 ASN A N 1
ATOM 1694 C CA . ASN A 1 210 ? -22.266 -0.114 -0.677 1.00 83.50 210 ASN A CA 1
ATOM 1695 C C . ASN A 1 210 ? -20.765 0.103 -0.417 1.00 83.50 210 ASN A C 1
ATOM 1697 O O . ASN A 1 210 ? -19.959 -0.768 -0.717 1.00 83.50 210 ASN A O 1
ATOM 1701 N N . CYS A 1 211 ? -20.366 1.281 0.070 1.00 89.00 211 CYS A N 1
ATOM 1702 C CA . CYS A 1 211 ? -18.972 1.624 0.329 1.00 89.00 211 CYS A CA 1
ATOM 1703 C C . CYS A 1 211 ? -18.877 2.652 1.461 1.00 89.00 211 CYS A C 1
ATOM 1705 O O . CYS A 1 211 ? -19.607 3.645 1.447 1.00 89.00 211 CYS A O 1
ATOM 1707 N N . THR A 1 212 ? -17.958 2.446 2.405 1.00 92.50 212 THR A N 1
ATOM 1708 C CA . THR A 1 212 ? -17.647 3.387 3.496 1.00 92.50 212 THR A CA 1
ATOM 1709 C C . THR A 1 212 ? -16.142 3.622 3.577 1.00 92.50 212 THR A C 1
ATOM 1711 O O . THR A 1 212 ? -15.362 2.686 3.456 1.00 92.50 212 THR A O 1
ATOM 1714 N N . GLU A 1 213 ? -15.721 4.868 3.775 1.00 94.88 213 GLU A N 1
ATOM 1715 C CA . GLU A 1 213 ? -14.309 5.228 3.943 1.00 94.88 213 GLU A CA 1
ATOM 1716 C C . GLU A 1 213 ? -13.887 5.166 5.416 1.00 94.88 213 GLU A C 1
ATOM 1718 O O . GLU A 1 213 ? -14.624 5.599 6.304 1.00 94.88 213 GLU A O 1
ATOM 1723 N N . LEU A 1 214 ? -12.687 4.641 5.670 1.00 95.81 214 LEU A N 1
ATOM 1724 C CA . LEU A 1 214 ? -12.020 4.686 6.966 1.00 95.81 214 LEU A CA 1
ATOM 1725 C C . LEU A 1 214 ? -11.048 5.868 6.980 1.00 95.81 214 LEU A C 1
ATOM 1727 O O . LEU A 1 214 ? -10.092 5.910 6.206 1.00 95.81 214 LEU A O 1
ATOM 1731 N N . TYR A 1 215 ? -11.299 6.823 7.872 1.00 97.12 215 TYR A N 1
ATOM 1732 C CA . TYR A 1 215 ? -10.571 8.088 7.920 1.00 97.12 215 TYR A CA 1
ATOM 1733 C C . TYR A 1 215 ? -9.283 8.026 8.751 1.00 97.12 215 TYR A C 1
ATOM 1735 O O . TYR A 1 215 ? -9.155 7.269 9.723 1.00 97.12 215 TYR A O 1
ATOM 1743 N N . TRP A 1 216 ? -8.331 8.880 8.372 1.00 98.06 216 TRP A N 1
ATOM 1744 C CA . TRP A 1 216 ? -7.073 9.107 9.082 1.00 98.06 216 TRP A CA 1
ATOM 1745 C C . TRP A 1 216 ? -7.191 10.299 10.027 1.00 98.06 216 TRP A C 1
ATOM 1747 O O . TRP A 1 216 ? -7.876 11.270 9.715 1.00 98.06 216 TRP A O 1
ATOM 1757 N N . LYS A 1 217 ? -6.451 10.275 11.138 1.00 97.88 217 LYS A N 1
ATOM 1758 C CA . LYS A 1 217 ? -6.307 11.454 12.002 1.00 97.88 217 LYS A CA 1
ATOM 1759 C C . LYS A 1 217 ? -5.696 12.627 11.225 1.00 97.88 217 LYS A C 1
ATOM 1761 O O . LYS A 1 217 ? -4.810 12.431 10.387 1.00 97.88 217 LYS A O 1
ATOM 1766 N N . GLU A 1 218 ? -6.107 13.852 11.538 1.00 96.50 218 GLU A N 1
ATOM 1767 C CA . GLU A 1 218 ? -5.664 15.060 10.827 1.00 96.50 218 GLU A CA 1
ATOM 1768 C C . GLU A 1 218 ? -4.130 15.223 10.857 1.00 96.50 218 GLU A C 1
ATOM 1770 O O . GLU A 1 218 ? -3.502 15.500 9.832 1.00 96.50 218 GLU A O 1
ATOM 1775 N N . GLU A 1 219 ? -3.484 14.924 11.990 1.00 94.75 219 GLU A N 1
ATOM 1776 C CA . GLU A 1 219 ? -2.025 14.992 12.140 1.00 94.75 219 GLU A CA 1
ATOM 1777 C C . GLU A 1 219 ? -1.250 13.937 11.330 1.00 94.75 219 GLU A C 1
ATOM 1779 O O . GLU A 1 219 ? -0.013 13.999 11.243 1.00 94.75 219 GLU A O 1
ATOM 1784 N N . MET A 1 220 ? -1.953 12.950 10.768 1.00 94.81 220 MET A N 1
ATOM 1785 C CA . MET A 1 220 ? -1.387 11.878 9.952 1.00 94.81 220 MET A CA 1
ATOM 1786 C C . MET A 1 220 ? -1.411 12.204 8.464 1.00 94.81 220 MET A C 1
ATOM 1788 O O . MET A 1 220 ? -0.522 11.743 7.750 1.00 94.81 220 MET A O 1
ATOM 1792 N N . LEU A 1 221 ? -2.346 13.038 7.998 1.00 93.00 221 LEU A N 1
ATOM 1793 C CA . LEU A 1 221 ? -2.545 13.351 6.576 1.00 93.00 221 LEU A CA 1
ATOM 1794 C C . LEU A 1 221 ? -1.248 13.792 5.885 1.00 93.00 221 LEU A C 1
ATOM 1796 O O . LEU A 1 221 ? -0.899 13.285 4.821 1.00 93.00 221 LEU A O 1
ATOM 1800 N N . LYS A 1 222 ? -0.466 14.654 6.547 1.00 90.06 222 LYS A N 1
ATOM 1801 C CA . LYS A 1 222 ? 0.833 15.161 6.066 1.00 90.06 222 LYS A CA 1
ATOM 1802 C C . LYS A 1 222 ? 2.033 14.328 6.513 1.00 90.06 222 LYS A C 1
ATOM 1804 O O . LYS A 1 222 ? 3.166 14.815 6.539 1.00 90.06 222 LYS A O 1
ATOM 1809 N N . ARG A 1 223 ? 1.834 13.049 6.834 1.00 90.69 223 ARG A N 1
ATOM 1810 C CA . ARG A 1 223 ? 2.928 12.120 7.130 1.00 90.69 223 ARG A CA 1
ATOM 1811 C C . ARG A 1 223 ? 3.217 11.193 5.943 1.00 90.69 223 ARG A C 1
ATOM 1813 O O . ARG A 1 223 ? 2.315 10.483 5.511 1.00 90.69 223 ARG A O 1
ATOM 1820 N N . PRO A 1 224 ? 4.471 11.148 5.441 1.00 91.06 224 PRO A N 1
ATOM 1821 C CA . PRO A 1 224 ? 4.867 10.128 4.475 1.00 91.06 224 PRO A CA 1
ATOM 1822 C C . PRO A 1 224 ? 4.757 8.724 5.068 1.00 91.06 224 PRO A C 1
ATOM 1824 O O . PRO A 1 224 ? 5.154 8.516 6.218 1.00 91.06 224 PRO A O 1
ATOM 1827 N N . ILE A 1 225 ? 4.286 7.769 4.269 1.00 92.00 225 ILE A N 1
ATOM 1828 C CA . ILE A 1 225 ? 4.139 6.356 4.660 1.00 92.00 225 ILE A CA 1
ATOM 1829 C C . ILE A 1 225 ? 5.516 5.669 4.733 1.00 92.00 225 ILE A C 1
ATOM 1831 O O . ILE A 1 225 ? 5.803 4.874 5.639 1.00 92.00 225 ILE A O 1
ATOM 1835 N N . PHE A 1 226 ? 6.406 6.021 3.802 1.00 89.88 226 PHE A N 1
ATOM 1836 C CA . PHE A 1 226 ? 7.760 5.482 3.688 1.00 89.88 226 PHE A CA 1
ATOM 1837 C C . PHE A 1 226 ? 8.776 6.481 4.258 1.00 89.88 226 PHE A C 1
ATOM 1839 O O . PHE A 1 226 ? 9.203 7.404 3.569 1.00 89.88 226 PHE A O 1
ATOM 1846 N N . ARG A 1 227 ? 9.123 6.304 5.537 1.00 77.62 227 ARG A N 1
ATOM 1847 C CA . ARG A 1 227 ? 10.126 7.087 6.283 1.00 77.62 227 ARG A CA 1
ATOM 1848 C C . ARG A 1 227 ? 11.294 6.214 6.722 1.00 77.62 227 ARG A C 1
ATOM 1850 O O . ARG A 1 227 ? 11.080 4.984 6.866 1.00 77.62 227 ARG A O 1
#

Sequence (227 aa):
MLYNKENGRLIDTNDRKEVLKYIDTLPLDRTVKSKPVLGVDDLLLLLNCHWACDKSVYHIERQRVRYMLILLLLFGTGHRPIELVDAKRKRRDNPGSDNDDLEGDIDIGGVEGDTRLYNALYYEDIRLLVVHDPDNSVQDVLAIEVKLSHHKGHNKRPKPTIFFFTEVDDPIFCAITHFVSLALADEAFEAPSLTTPKRVFEHNIHSPVNCTELYWKEEMLKRPIFR

Secondary structure (DSSP, 8-state):
-HHHHHHSSPPPHHHHHHHHHHTTTS---------PPP-HHHHHHHHHIIIII-----SSTHHHHHHHHHHHHHHHH---HHHHS-EE------TT-----------TT--TT---SEES-BGGGEEEEEE--SS-TT--EEEEEEEE---TT--S----EEEEEE--SSTTT-HHHHHHHHHHHTT-BSSTT--SHHHHHT----SS-SEEEEPBPHHHHT-BS--

Solvent-accessible surface area (backbone atoms only — not comparable to full-atom values): 14282 Å² total; per-residue (Å²): 109,72,64,36,72,76,66,77,46,82,74,53,73,63,60,50,55,54,54,57,62,48,59,78,73,48,97,65,88,77,75,82,72,85,75,87,74,85,49,71,69,55,46,52,52,52,53,46,38,61,71,77,64,57,79,78,81,59,98,49,68,66,52,59,49,48,52,51,35,50,51,45,51,35,68,76,65,70,57,61,66,62,43,48,37,69,35,76,58,80,74,82,81,69,100,75,74,93,66,91,68,90,76,81,71,80,77,87,79,68,77,90,84,78,78,75,76,47,45,41,39,30,45,69,36,47,48,42,32,38,32,57,42,91,88,44,88,84,60,43,40,52,33,36,42,41,51,48,52,61,62,92,85,55,80,92,58,76,72,64,47,78,44,79,46,61,67,47,95,52,65,93,72,12,48,56,57,41,48,51,54,52,36,54,75,64,65,28,48,52,55,88,76,52,76,47,68,66,50,56,67,69,44,68,82,88,61,101,56,59,62,49,77,60,56,64,31,76,89,37,37,86,34,59,74,62,122